Protein AF-0000000082426419 (afdb_homodimer)

Structure (mmCIF, N/CA/C/O backbone):
data_AF-0000000082426419-model_v1
#
loop_
_entity.id
_entity.type
_entity.pdbx_description
1 polymer 'Dinitrogenase iron-molybdenum cofactor biosynthesis domain-containing protein'
#
loop_
_atom_site.group_PDB
_atom_site.id
_atom_site.type_symbol
_atom_site.label_atom_id
_atom_site.label_alt_id
_atom_site.label_comp_id
_atom_site.label_asym_id
_atom_site.label_entity_id
_atom_site.label_seq_id
_atom_site.pdbx_PDB_ins_code
_atom_site.Cartn_x
_atom_site.Cartn_y
_atom_site.Cartn_z
_atom_site.occupancy
_atom_site.B_iso_or_equiv
_atom_site.auth_seq_id
_atom_site.auth_comp_id
_atom_site.auth_asym_id
_atom_site.auth_atom_id
_atom_site.pdbx_PDB_model_num
ATOM 1 N N . MET A 1 1 ? -1.453 -28.312 -16.812 1 93 1 MET A N 1
ATOM 2 C CA . MET A 1 1 ? -2.154 -27.156 -16.266 1 93 1 MET A CA 1
ATOM 3 C C . MET A 1 1 ? -1.188 -26.234 -15.516 1 93 1 MET A C 1
ATOM 5 O O . MET A 1 1 ? -0.31 -26.703 -14.789 1 93 1 MET A O 1
ATOM 9 N N . ARG A 1 2 ? -1.266 -24.891 -15.867 1 96.62 2 ARG A N 1
ATOM 10 C CA . ARG A 1 2 ? -0.401 -23.938 -15.195 1 96.62 2 ARG A CA 1
ATOM 11 C C . ARG A 1 2 ? -1.143 -23.234 -14.062 1 96.62 2 ARG A C 1
ATOM 13 O O . ARG A 1 2 ? -2.254 -22.734 -14.258 1 96.62 2 ARG A O 1
ATOM 20 N N . VAL A 1 3 ? -0.463 -23.25 -12.945 1 97.69 3 VAL A N 1
ATOM 21 C CA . VAL A 1 3 ? -1.088 -22.703 -11.75 1 97.69 3 VAL A CA 1
ATOM 22 C C . VAL A 1 3 ? -0.168 -21.656 -11.125 1 97.69 3 VAL A C 1
ATOM 24 O O . VAL A 1 3 ? 1.017 -21.922 -10.898 1 97.69 3 VAL A O 1
ATOM 27 N N . ALA A 1 4 ? -0.699 -20.516 -10.891 1 98.12 4 ALA A N 1
ATOM 28 C CA . ALA A 1 4 ? 0.033 -19.5 -10.141 1 98.12 4 ALA A CA 1
ATOM 29 C C . ALA A 1 4 ? -0.3 -19.578 -8.648 1 98.12 4 ALA A C 1
ATOM 31 O O . ALA A 1 4 ? -1.473 -19.594 -8.273 1 98.12 4 ALA A O 1
ATOM 32 N N . VAL A 1 5 ? 0.749 -19.656 -7.875 1 98.31 5 VAL A N 1
ATOM 33 C CA . VAL A 1 5 ? 0.573 -19.594 -6.43 1 98.31 5 VAL A CA 1
ATOM 34 C C . VAL A 1 5 ? 1.13 -18.266 -5.898 1 98.31 5 VAL A C 1
ATOM 36 O O . VAL A 1 5 ? 2.314 -17.984 -6.074 1 98.31 5 VAL A O 1
ATOM 39 N N . PHE A 1 6 ? 0.232 -17.484 -5.305 1 98.06 6 PHE A N 1
ATOM 40 C CA . PHE A 1 6 ? 0.705 -16.312 -4.57 1 98.06 6 PHE A CA 1
ATOM 41 C C . PHE A 1 6 ? 1.238 -16.719 -3.201 1 98.06 6 PHE A C 1
ATOM 43 O O . PHE A 1 6 ? 0.49 -17.219 -2.359 1 98.06 6 PHE A O 1
ATOM 50 N N . GLN A 1 7 ? 2.566 -16.469 -3.082 1 97.75 7 GLN A N 1
ATOM 51 C CA . GLN A 1 7 ? 3.16 -17.062 -1.888 1 97.75 7 GLN A CA 1
ATOM 52 C C . GLN A 1 7 ? 4.168 -16.125 -1.247 1 97.75 7 GLN A C 1
ATOM 54 O O . GLN A 1 7 ? 4.668 -15.203 -1.901 1 97.75 7 GLN A O 1
ATOM 59 N N . SER A 1 8 ? 4.309 -16.297 0.012 1 96.19 8 SER A N 1
ATOM 60 C CA . SER A 1 8 ? 5.418 -15.773 0.808 1 96.19 8 SER A CA 1
ATOM 61 C C . SER A 1 8 ? 6.184 -16.906 1.492 1 96.19 8 SER A C 1
ATOM 63 O O . SER A 1 8 ? 5.652 -17.562 2.385 1 96.19 8 SER A O 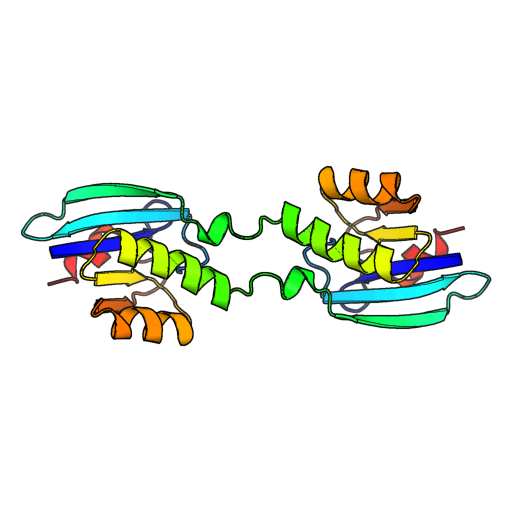1
ATOM 65 N N . ALA A 1 9 ? 7.375 -17.125 1 1 94.31 9 ALA A N 1
ATOM 66 C CA . ALA A 1 9 ? 8.148 -18.281 1.427 1 94.31 9 ALA A CA 1
ATOM 67 C C . ALA A 1 9 ? 7.43 -19.578 1.061 1 94.31 9 ALA A C 1
ATOM 69 O O . ALA A 1 9 ? 7.141 -19.828 -0.113 1 94.31 9 ALA A O 1
ATOM 70 N N . ILE A 1 10 ? 7.07 -20.422 2.041 1 96.06 10 ILE A N 1
ATOM 71 C CA . ILE A 1 10 ? 6.52 -21.734 1.71 1 96.06 10 ILE A CA 1
ATOM 72 C C . ILE A 1 10 ? 5.016 -21.734 1.971 1 96.06 10 ILE A C 1
ATOM 74 O O . ILE A 1 10 ? 4.367 -22.781 1.891 1 96.06 10 ILE A O 1
ATOM 78 N N . TYR A 1 11 ? 4.512 -20.531 2.197 1 98.06 11 TYR A N 1
ATOM 79 C CA . TYR A 1 11 ? 3.092 -20.438 2.527 1 98.06 11 TYR A CA 1
ATOM 80 C C . TYR A 1 11 ? 2.332 -19.656 1.464 1 98.06 11 TYR A C 1
ATOM 82 O O . TYR A 1 11 ? 2.854 -18.688 0.911 1 98.06 11 TYR A O 1
ATOM 90 N N . VAL A 1 12 ? 1.121 -20.109 1.276 1 98 12 VAL A N 1
ATOM 91 C CA . VAL A 1 12 ? 0.223 -19.344 0.417 1 98 12 VAL A CA 1
ATOM 92 C C . VAL A 1 12 ? -0.141 -18.031 1.093 1 98 12 VAL A C 1
ATOM 94 O O . VAL A 1 12 ? -0.277 -17.969 2.316 1 98 12 VAL A O 1
ATOM 97 N N . ALA A 1 13 ? -0.277 -16.953 0.31 1 97 13 ALA A N 1
ATOM 98 C CA . ALA A 1 13 ? -0.581 -15.617 0.831 1 97 13 ALA A CA 1
ATOM 99 C C . ALA A 1 13 ? -1.689 -14.953 0.02 1 97 13 ALA A C 1
ATOM 101 O O . ALA A 1 13 ? -2.203 -15.539 -0.938 1 97 13 ALA A O 1
ATOM 102 N N . SER A 1 14 ? -2.135 -13.719 0.492 1 94.94 14 SER A N 1
ATOM 103 C CA . SER A 1 14 ? -3.139 -12.953 -0.239 1 94.94 14 SER A CA 1
ATOM 104 C C . SER A 1 14 ? -2.529 -12.258 -1.452 1 94.94 14 SER A C 1
ATOM 106 O O . SER A 1 14 ? -1.313 -12.062 -1.518 1 94.94 14 SER A O 1
ATOM 108 N N . LEU A 1 15 ? -3.33 -11.867 -2.408 1 92.75 15 LEU A N 1
ATOM 109 C CA . LEU A 1 15 ? -2.875 -11.234 -3.645 1 92.75 15 LEU A CA 1
ATOM 110 C C . LEU A 1 15 ? -2.004 -10.023 -3.348 1 92.75 15 LEU A C 1
ATOM 112 O O . LEU A 1 15 ? -0.917 -9.883 -3.912 1 92.75 15 LEU A O 1
ATOM 116 N N . GLU A 1 16 ? -2.504 -9.188 -2.465 1 84.12 16 GLU A N 1
ATOM 117 C CA . GLU A 1 16 ? -1.862 -7.895 -2.252 1 84.12 16 GLU A CA 1
ATOM 118 C C . GLU A 1 16 ? -0.639 -8.023 -1.349 1 84.12 16 GLU A C 1
ATOM 120 O O . GLU A 1 16 ? 0.206 -7.129 -1.304 1 84.12 16 GLU A O 1
ATOM 125 N N . SER A 1 17 ? -0.536 -9.227 -0.715 1 87.44 17 SER A N 1
ATOM 126 C CA . SER A 1 17 ? 0.514 -9.297 0.296 1 87.44 17 SER A CA 1
ATOM 127 C C . SER A 1 17 ? 1.592 -10.305 -0.098 1 87.44 17 SER A C 1
ATOM 129 O O . SER A 1 17 ? 2.678 -10.32 0.485 1 87.44 17 SER A O 1
ATOM 131 N N . ALA A 1 18 ? 1.318 -11.148 -1.029 1 93.75 18 ALA A N 1
ATOM 132 C CA . ALA A 1 18 ? 2.277 -12.172 -1.436 1 93.75 18 ALA A CA 1
ATOM 133 C C . ALA A 1 18 ? 3.57 -11.539 -1.946 1 93.75 18 ALA A C 1
ATOM 135 O O . ALA A 1 18 ? 3.535 -10.578 -2.713 1 93.75 18 ALA A O 1
ATOM 136 N N . ARG A 1 19 ? 4.621 -12.125 -1.548 1 93.19 19 ARG A N 1
ATOM 137 C CA . ARG A 1 19 ? 5.918 -11.594 -1.967 1 93.19 19 ARG A CA 1
ATOM 138 C C . ARG A 1 19 ? 6.219 -11.969 -3.414 1 93.19 19 ARG A C 1
ATOM 140 O O . ARG A 1 19 ? 6.891 -11.219 -4.125 1 93.19 19 ARG A O 1
ATOM 147 N N . GLN A 1 20 ? 5.727 -13.117 -3.77 1 96.69 20 GLN A N 1
ATOM 148 C CA . GLN A 1 20 ? 6.047 -13.594 -5.113 1 96.69 20 GLN A CA 1
ATOM 149 C C . GLN A 1 20 ? 4.867 -14.336 -5.73 1 96.69 20 GLN A C 1
ATOM 151 O O . GLN A 1 20 ? 3.959 -14.773 -5.016 1 96.69 20 GLN A O 1
ATOM 156 N N . ILE A 1 21 ? 4.875 -14.383 -7.008 1 98.06 21 ILE A N 1
ATOM 157 C CA . ILE A 1 21 ? 4.008 -15.242 -7.805 1 98.06 21 ILE A CA 1
ATOM 158 C C . ILE A 1 21 ? 4.809 -16.422 -8.359 1 98.06 21 ILE A C 1
ATOM 160 O O . ILE A 1 21 ? 5.699 -16.234 -9.188 1 98.06 21 ILE A O 1
ATOM 164 N N . ALA A 1 22 ? 4.551 -17.641 -7.879 1 98.31 22 ALA A N 1
ATOM 165 C CA . ALA 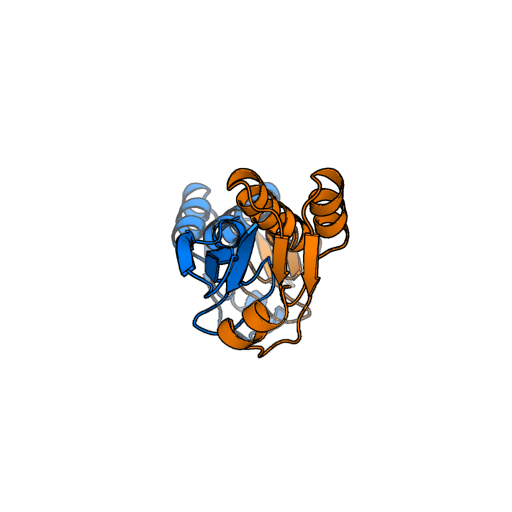A 1 22 ? 5.184 -18.844 -8.398 1 98.31 22 ALA A CA 1
ATOM 166 C C . ALA A 1 22 ? 4.25 -19.594 -9.352 1 98.31 22 ALA A C 1
ATOM 168 O O . ALA A 1 22 ? 3.078 -19.812 -9.039 1 98.31 22 ALA A O 1
ATOM 169 N N . VAL A 1 23 ? 4.781 -19.922 -10.523 1 98.06 23 VAL A N 1
ATOM 170 C CA . VAL A 1 23 ? 3.984 -20.641 -11.508 1 98.06 23 VAL A CA 1
ATOM 171 C C . VAL A 1 23 ? 4.41 -22.109 -11.547 1 98.06 23 VAL A C 1
ATOM 173 O O . VAL A 1 23 ? 5.602 -22.406 -11.625 1 98.06 23 VAL A O 1
ATOM 176 N N . PHE A 1 24 ? 3.492 -22.938 -11.484 1 97.75 24 PHE A N 1
ATOM 177 C CA . PHE A 1 24 ? 3.721 -24.375 -11.508 1 97.75 24 PHE A CA 1
ATOM 178 C C . PHE A 1 24 ? 3.016 -25.016 -12.695 1 97.75 24 PHE A C 1
ATOM 180 O O . PHE A 1 24 ? 1.931 -24.594 -13.086 1 97.75 24 PHE A O 1
ATOM 187 N N . GLU A 1 25 ? 3.658 -25.984 -13.227 1 96.69 25 GLU A N 1
ATOM 188 C CA . GLU A 1 25 ? 2.973 -26.922 -14.117 1 96.69 25 GLU A CA 1
ATOM 189 C C . GLU A 1 25 ? 2.488 -28.156 -13.359 1 96.69 25 GLU A C 1
ATOM 191 O O . GLU A 1 25 ? 3.271 -28.812 -12.672 1 96.69 25 GLU A O 1
ATOM 196 N N . VAL A 1 26 ? 1.119 -28.281 -13.57 1 92.19 26 VAL A N 1
ATOM 197 C CA . VAL A 1 26 ? 0.52 -29.391 -12.812 1 92.19 26 VAL A CA 1
ATOM 198 C C . VAL A 1 26 ? 0.003 -30.453 -13.781 1 92.19 26 VAL A C 1
ATOM 200 O O . VAL A 1 26 ? -0.662 -30.125 -14.766 1 92.19 26 VAL A O 1
ATOM 203 N N . GLY A 1 27 ? 0.566 -31.547 -14 1 84.75 27 GLY A N 1
ATOM 204 C CA . GLY A 1 27 ? 0.289 -32.719 -14.812 1 84.75 27 GLY A CA 1
ATOM 205 C C . GLY A 1 27 ? 0.916 -34 -14.266 1 84.75 27 GLY A C 1
ATOM 206 O O . GLY A 1 27 ? 0.995 -35 -14.961 1 84.75 27 GLY A O 1
ATOM 207 N N . GLY A 1 28 ? 1.176 -34.031 -13.078 1 83.19 28 GLY A N 1
ATOM 208 C CA . GLY A 1 28 ? 1.873 -34.969 -12.219 1 83.19 28 GLY A CA 1
ATOM 209 C C . GLY A 1 28 ? 2.453 -34.344 -10.977 1 83.19 28 GLY A C 1
ATOM 210 O O . GLY A 1 28 ? 1.742 -33.656 -10.227 1 83.19 28 GLY A O 1
ATOM 211 N N . GLU A 1 29 ? 3.668 -34.562 -10.828 1 87.44 29 GLU A N 1
ATOM 212 C CA . GLU A 1 29 ? 4.32 -33.812 -9.758 1 87.44 29 GLU A CA 1
ATOM 213 C C . GLU A 1 29 ? 4.477 -32.344 -10.125 1 87.44 29 GLU A C 1
ATOM 215 O O . GLU A 1 29 ? 4.965 -32 -11.211 1 87.44 29 GLU A O 1
ATOM 220 N N . ALA A 1 30 ? 3.854 -31.547 -9.344 1 93.56 30 ALA A N 1
ATOM 221 C CA . ALA A 1 30 ? 3.918 -30.109 -9.617 1 93.56 30 ALA A CA 1
ATOM 222 C C . ALA A 1 30 ? 5.363 -29.641 -9.75 1 93.56 30 ALA A C 1
ATOM 224 O O . ALA A 1 30 ? 6.211 -29.969 -8.914 1 93.56 30 ALA A O 1
ATOM 225 N N . ARG A 1 31 ? 5.652 -28.953 -10.836 1 95.19 31 ARG A N 1
ATOM 226 C CA . ARG A 1 31 ? 6.984 -28.406 -11.086 1 95.19 31 ARG A CA 1
ATOM 227 C C . ARG A 1 31 ? 6.938 -26.891 -11.203 1 95.19 31 ARG A C 1
ATOM 229 O O . ARG A 1 31 ? 6.168 -26.344 -12 1 95.19 31 ARG A O 1
ATOM 236 N N . GLN A 1 32 ? 7.73 -26.281 -10.398 1 96.19 32 GLN A N 1
ATOM 237 C CA . GLN A 1 32 ? 7.824 -24.828 -10.516 1 96.19 32 GLN A CA 1
ATOM 238 C C . GLN A 1 32 ? 8.547 -24.422 -11.797 1 96.19 32 GLN A C 1
ATOM 240 O O . GLN A 1 32 ? 9.672 -24.859 -12.039 1 96.19 32 GLN A O 1
ATOM 245 N N . VAL A 1 33 ? 7.984 -23.578 -12.562 1 97 33 VAL A N 1
ATOM 246 C CA . VAL A 1 33 ? 8.555 -23.25 -13.859 1 97 33 VAL A CA 1
ATOM 247 C C . VAL A 1 33 ? 8.938 -21.781 -13.914 1 97 33 VAL A C 1
ATOM 249 O O . VAL A 1 33 ? 9.711 -21.359 -14.773 1 97 33 VAL A O 1
ATOM 252 N N . GLN A 1 34 ? 8.328 -20.938 -13 1 96.56 34 GLN A N 1
ATOM 253 C CA . GLN A 1 34 ? 8.602 -19.5 -12.977 1 96.56 34 GLN A CA 1
ATOM 254 C C . GLN A 1 34 ? 8.297 -18.922 -11.602 1 96.56 34 GLN A C 1
ATOM 256 O O . GLN A 1 34 ? 7.398 -19.391 -10.898 1 96.56 34 GLN A O 1
ATOM 261 N N . VAL A 1 35 ? 9.078 -17.953 -11.219 1 96.75 35 VAL A N 1
ATOM 262 C CA . VAL A 1 35 ? 8.797 -17.188 -10.016 1 96.75 35 VAL A CA 1
ATOM 263 C C . VAL A 1 35 ? 9.141 -15.719 -10.25 1 96.75 35 VAL A C 1
ATOM 265 O O . VAL A 1 35 ? 10.203 -15.398 -10.797 1 96.75 35 VAL A O 1
ATOM 268 N N . LEU A 1 36 ? 8.234 -14.859 -9.906 1 95.69 36 LEU A N 1
ATOM 269 C CA . LEU A 1 36 ? 8.461 -13.43 -10.07 1 95.69 36 LEU A CA 1
ATOM 270 C C . LEU A 1 36 ? 7.992 -12.664 -8.836 1 95.69 36 LEU A C 1
ATOM 272 O O . LEU A 1 36 ? 7.109 -13.125 -8.109 1 95.69 36 LEU A O 1
ATOM 276 N N . PRO A 1 37 ? 8.609 -11.469 -8.695 1 94.5 37 PRO A N 1
ATOM 277 C CA . PRO A 1 37 ? 8.078 -10.633 -7.617 1 94.5 37 PRO A CA 1
ATOM 278 C C . PRO A 1 37 ? 6.641 -10.188 -7.863 1 94.5 37 PRO A C 1
ATOM 280 O O . PRO A 1 37 ? 6.227 -10.031 -9.016 1 94.5 37 PRO A O 1
ATOM 283 N N . ASN A 1 38 ? 5.879 -10.102 -6.852 1 94.06 38 ASN A N 1
ATOM 284 C CA . ASN A 1 38 ? 4.52 -9.578 -6.953 1 94.06 38 ASN A CA 1
ATOM 285 C C . ASN A 1 38 ? 4.508 -8.078 -7.211 1 94.06 38 ASN A C 1
ATOM 287 O O . ASN A 1 38 ? 4.969 -7.297 -6.375 1 94.06 38 ASN A O 1
ATOM 291 N N . PRO A 1 39 ? 3.982 -7.695 -8.312 1 87.62 39 PRO A N 1
ATOM 292 C CA . PRO A 1 39 ? 4.004 -6.266 -8.625 1 87.62 39 PRO A CA 1
ATOM 293 C C . PRO A 1 39 ? 3.123 -5.441 -7.684 1 87.62 39 PRO A C 1
ATOM 295 O O . PRO A 1 39 ? 3.273 -4.219 -7.605 1 87.62 39 PRO A O 1
ATOM 298 N N . ALA A 1 40 ? 2.17 -6.117 -7.09 1 83.69 40 ALA A N 1
ATOM 299 C CA . ALA A 1 40 ? 1.295 -5.418 -6.152 1 83.69 40 ALA A CA 1
ATOM 300 C C . ALA A 1 40 ? 2.102 -4.742 -5.047 1 83.69 40 ALA A C 1
ATOM 302 O O . ALA A 1 40 ? 1.7 -3.697 -4.527 1 83.69 40 ALA A O 1
ATOM 303 N N . LEU A 1 41 ? 3.158 -5.488 -4.707 1 76.94 41 LEU A N 1
ATOM 304 C CA . LEU A 1 41 ? 3.969 -4.965 -3.613 1 76.94 41 LEU A CA 1
ATOM 305 C C . LEU A 1 41 ? 4.699 -3.695 -4.035 1 76.94 41 LEU A C 1
ATOM 307 O O . LEU A 1 41 ? 5.023 -2.852 -3.197 1 76.94 41 LEU A O 1
ATOM 311 N N . SER A 1 42 ? 5.043 -3.812 -5.27 1 69.19 42 SER A N 1
ATOM 312 C CA . SER A 1 42 ? 5.738 -2.633 -5.773 1 69.19 42 SER A CA 1
ATOM 313 C C . SER A 1 42 ? 4.754 -1.55 -6.195 1 69.19 42 SER A C 1
ATOM 315 O O . SER A 1 42 ? 5.156 -0.442 -6.555 1 69.19 42 SER A O 1
ATOM 317 N N . ALA A 1 43 ? 3.664 -2.137 -6.262 1 67.31 43 ALA A N 1
ATOM 318 C CA . ALA A 1 43 ? 2.723 -1.049 -6.52 1 67.31 43 ALA A CA 1
ATOM 319 C C . ALA A 1 43 ? 2.916 0.091 -5.52 1 67.31 43 ALA A C 1
ATOM 321 O O . ALA A 1 43 ? 3.518 -0.098 -4.461 1 67.31 43 ALA A O 1
ATOM 322 N N . ILE A 1 44 ? 2.395 1.092 -5.676 1 59.62 44 ILE A N 1
ATOM 323 C CA . ILE A 1 44 ? 2.826 2.373 -5.129 1 59.62 44 ILE A CA 1
ATOM 324 C C . ILE A 1 44 ? 3.584 2.148 -3.822 1 59.62 44 ILE A C 1
ATOM 326 O O . ILE A 1 44 ? 3.051 1.555 -2.883 1 59.62 44 ILE A O 1
ATOM 330 N N . SER A 1 45 ? 4.812 2.047 -3.971 1 63.84 45 SER A N 1
ATOM 331 C CA . SER A 1 45 ? 5.727 1.88 -2.844 1 63.84 45 SER A CA 1
ATOM 332 C C . SER A 1 45 ? 5.391 2.848 -1.714 1 63.84 45 SER A C 1
ATOM 334 O O . SER A 1 45 ? 4.777 3.893 -1.946 1 63.84 45 SER A O 1
ATOM 336 N N . THR A 1 46 ? 5.551 2.346 -0.589 1 65.81 46 THR A N 1
ATOM 337 C CA . THR A 1 46 ? 5.426 3.221 0.572 1 65.81 46 THR A CA 1
ATOM 338 C C . THR A 1 46 ? 6.016 4.598 0.276 1 65.81 46 THR A C 1
ATOM 340 O O . THR A 1 46 ? 5.441 5.617 0.665 1 65.81 46 THR A O 1
ATOM 343 N N . SER A 1 47 ? 7.133 4.574 -0.438 1 68.94 47 SER A N 1
ATOM 344 C CA . SER A 1 47 ? 7.793 5.824 -0.797 1 68.94 47 SER A CA 1
ATOM 345 C C . SER A 1 47 ? 6.898 6.691 -1.675 1 68.94 47 SER A C 1
ATOM 347 O O . SER A 1 47 ? 6.789 7.902 -1.456 1 68.94 47 SER A O 1
ATOM 349 N N . MET A 1 48 ? 6.23 6.094 -2.508 1 74.44 48 MET A N 1
ATOM 350 C CA . MET A 1 48 ? 5.359 6.84 -3.414 1 74.44 48 MET A CA 1
ATOM 351 C C . MET A 1 48 ? 4.133 7.363 -2.682 1 74.44 48 MET A C 1
ATOM 353 O O . MET A 1 48 ? 3.688 8.484 -2.93 1 74.44 48 MET A O 1
ATOM 357 N N . LYS A 1 49 ? 3.711 6.57 -1.771 1 80.06 49 LYS A N 1
ATOM 358 C CA . LYS A 1 49 ? 2.58 6.996 -0.952 1 80.06 49 LYS A CA 1
ATOM 359 C C . LYS A 1 49 ? 2.914 8.266 -0.167 1 80.06 49 LYS A C 1
ATOM 361 O O . LYS A 1 49 ? 2.111 9.195 -0.112 1 80.06 49 LYS A O 1
ATOM 366 N N . GLY A 1 50 ? 4.059 8.281 0.373 1 85.31 50 GLY A N 1
ATOM 367 C CA . GLY A 1 50 ? 4.508 9.461 1.088 1 85.31 50 GLY A CA 1
ATOM 368 C C . GLY A 1 50 ? 4.555 10.703 0.218 1 85.31 50 GLY A C 1
ATOM 369 O O . GLY A 1 50 ? 4.145 11.789 0.647 1 85.31 50 GLY A O 1
ATOM 370 N N . VAL A 1 51 ? 5.016 10.422 -0.957 1 86 51 VAL A N 1
ATOM 371 C CA . VAL A 1 51 ? 5.137 11.539 -1.884 1 86 51 VAL A CA 1
ATOM 372 C C . VAL A 1 51 ? 3.75 12.086 -2.217 1 86 51 VAL A C 1
ATOM 374 O O . VAL A 1 51 ? 3.541 13.305 -2.229 1 86 51 VAL A O 1
ATOM 377 N N . ILE A 1 52 ? 2.854 11.25 -2.416 1 87.06 52 ILE A N 1
ATOM 378 C CA . ILE A 1 52 ? 1.482 11.648 -2.717 1 87.06 52 ILE A CA 1
ATOM 379 C C . ILE A 1 52 ? 0.911 12.453 -1.55 1 87.06 52 ILE A C 1
ATOM 381 O O . ILE A 1 52 ? 0.313 13.516 -1.752 1 87.06 52 ILE A O 1
ATOM 385 N N . ALA A 1 53 ? 1.075 11.945 -0.384 1 92.06 53 ALA A N 1
ATOM 386 C CA . ALA A 1 53 ? 0.59 12.617 0.818 1 92.06 53 ALA A CA 1
ATOM 387 C C . ALA A 1 53 ? 1.235 13.992 0.975 1 92.06 53 ALA A C 1
ATOM 389 O O . ALA A 1 53 ? 0.547 14.984 1.23 1 92.06 53 ALA A O 1
ATOM 390 N N . MET A 1 54 ? 2.549 14.023 0.779 1 94.06 54 MET A N 1
ATOM 391 C CA . MET A 1 54 ? 3.285 15.273 0.926 1 94.06 54 MET A CA 1
ATOM 392 C C . MET A 1 54 ? 2.844 16.297 -0.12 1 94.06 54 MET A C 1
ATOM 394 O O . MET A 1 54 ? 2.68 17.469 0.188 1 94.06 54 MET A O 1
ATOM 398 N N . GLN A 1 55 ? 2.633 15.812 -1.296 1 92.75 55 GLN A N 1
ATOM 399 C CA . GLN A 1 55 ? 2.178 16.703 -2.357 1 92.75 55 GLN A CA 1
ATOM 400 C C . GLN A 1 55 ? 0.83 17.328 -2.01 1 92.75 55 GLN A C 1
ATOM 402 O O . GLN A 1 55 ? 0.597 18.516 -2.279 1 92.75 55 GLN A O 1
ATOM 407 N N . LYS A 1 56 ? 0.024 16.594 -1.438 1 94.44 56 LYS A N 1
ATOM 408 C CA . LYS A 1 56 ? -1.275 17.125 -1.028 1 94.44 56 LYS A CA 1
ATOM 409 C C . LYS A 1 56 ? -1.119 18.219 0.013 1 94.44 56 LYS A C 1
ATOM 411 O O . LYS A 1 56 ? -1.775 19.266 -0.075 1 94.44 56 LYS A O 1
ATOM 416 N N . ALA A 1 57 ? -0.307 18.016 1 1 96.5 57 ALA A N 1
ATOM 417 C CA . ALA A 1 57 ? -0.048 19.047 2.006 1 96.5 57 ALA A CA 1
ATOM 418 C C . ALA A 1 57 ? 0.477 20.328 1.359 1 96.5 57 ALA A C 1
ATOM 420 O O . ALA A 1 57 ? 0.061 21.438 1.724 1 96.5 57 ALA A O 1
ATOM 421 N N . ILE A 1 58 ? 1.386 20.234 0.402 1 95.44 58 ILE A N 1
ATOM 422 C CA . ILE A 1 58 ? 1.979 21.375 -0.287 1 95.44 58 ILE A CA 1
ATOM 423 C C . ILE A 1 58 ? 0.897 22.141 -1.051 1 95.44 58 ILE A C 1
ATOM 425 O O . ILE A 1 58 ? 0.861 23.375 -1.025 1 95.44 58 ILE A O 1
ATOM 429 N N . GLU A 1 59 ? 0.022 21.422 -1.646 1 95.12 59 GLU A N 1
ATOM 430 C CA . GLU A 1 59 ? -1.083 22.031 -2.385 1 95.12 59 GLU A CA 1
ATOM 431 C C . GLU A 1 59 ? -1.987 22.844 -1.459 1 95.12 59 GLU A C 1
ATOM 433 O O . GLU A 1 59 ? -2.633 23.797 -1.895 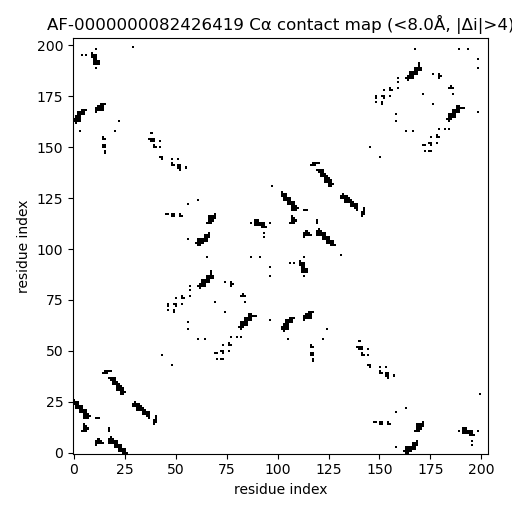1 95.12 59 GLU A O 1
ATOM 438 N N . LEU A 1 60 ? -2.039 22.438 -0.263 1 95.75 60 LEU A N 1
ATOM 439 C CA . LEU A 1 60 ? -2.885 23.109 0.714 1 95.75 60 LEU A CA 1
ATOM 440 C C . LEU A 1 60 ? -2.232 24.406 1.191 1 95.75 60 LEU A C 1
ATOM 442 O O . LEU A 1 60 ? -2.828 25.156 1.966 1 95.75 60 LEU A O 1
ATOM 446 N N . GLY A 1 61 ? -0.992 24.578 0.859 1 96 61 GLY A N 1
ATOM 447 C CA . GLY A 1 61 ? -0.323 25.844 1.114 1 96 61 GLY A CA 1
ATOM 448 C C . GLY A 1 61 ? 0.26 25.938 2.512 1 96 61 GLY A C 1
ATOM 449 O O . GLY A 1 61 ? 0.273 27.016 3.111 1 96 61 GLY A O 1
ATOM 450 N N . VAL A 1 62 ? 0.669 24.906 2.99 1 97.31 62 VAL A N 1
ATOM 451 C CA . VAL A 1 62 ? 1.162 24.922 4.363 1 97.31 62 VAL A CA 1
ATOM 452 C C . VAL A 1 62 ? 2.619 25.391 4.383 1 97.31 62 VAL A C 1
ATOM 454 O O . VAL A 1 62 ? 3.33 25.25 3.385 1 97.31 62 VAL A O 1
ATOM 457 N N . ASP A 1 63 ? 2.984 25.859 5.613 1 96.62 63 ASP A N 1
ATOM 458 C CA . ASP A 1 63 ? 4.359 26.312 5.824 1 96.62 63 ASP A CA 1
ATOM 459 C C . ASP A 1 63 ? 5.199 25.203 6.457 1 96.62 63 ASP A C 1
ATOM 461 O O . ASP A 1 63 ? 6.426 25.203 6.336 1 96.62 63 ASP A O 1
ATOM 465 N N . ALA A 1 64 ? 4.562 24.328 7.129 1 96.88 64 ALA A N 1
ATOM 466 C CA . ALA A 1 64 ? 5.25 23.25 7.84 1 96.88 64 ALA A CA 1
ATOM 467 C C . ALA A 1 64 ? 4.375 22 7.91 1 96.88 64 ALA A C 1
ATOM 469 O O . ALA A 1 64 ? 3.15 22.094 7.793 1 96.88 64 ALA A O 1
ATOM 470 N N . VAL A 1 65 ? 5.055 20.859 8.102 1 97.38 65 VAL A N 1
ATOM 471 C CA . VAL A 1 65 ? 4.371 19.594 8.305 1 97.38 65 VAL A CA 1
ATOM 472 C C . VAL A 1 65 ? 4.938 18.891 9.539 1 97.38 65 VAL A C 1
ATOM 474 O O . VAL A 1 65 ? 6.145 18.953 9.797 1 97.38 65 VAL A O 1
ATOM 477 N N . ILE A 1 66 ? 4.016 18.297 10.312 1 97.56 66 ILE A N 1
ATOM 478 C CA . ILE A 1 66 ? 4.406 17.484 11.461 1 97.56 66 ILE A CA 1
ATOM 479 C C . ILE A 1 66 ? 4.086 16.016 11.18 1 97.56 66 ILE A C 1
ATOM 481 O O . ILE A 1 66 ? 2.945 15.68 10.867 1 97.56 66 ILE A O 1
ATOM 485 N N . VAL A 1 67 ? 5.113 15.18 11.242 1 97.19 67 VAL A N 1
ATOM 486 C CA . VAL A 1 67 ? 4.984 13.758 10.953 1 97.19 67 VAL A CA 1
ATOM 487 C C . VAL A 1 67 ? 5.848 12.945 11.922 1 97.19 67 VAL A C 1
ATOM 489 O O . VAL A 1 67 ? 6.738 13.492 12.57 1 97.19 67 VAL A O 1
ATOM 492 N N . THR A 1 68 ? 5.504 11.641 12.07 1 97.06 68 THR A N 1
ATOM 493 C CA . THR A 1 68 ? 6.375 10.773 12.852 1 97.06 68 THR A CA 1
ATOM 494 C C . THR A 1 68 ? 7.48 10.188 11.977 1 97.06 68 THR A C 1
ATOM 496 O O . THR A 1 68 ? 8.547 9.812 12.484 1 97.06 68 THR A O 1
ATOM 499 N N . ARG A 1 69 ? 7.195 9.984 10.641 1 92.44 69 ARG A N 1
ATOM 500 C CA . ARG A 1 69 ? 8.156 9.398 9.719 1 92.44 69 ARG A CA 1
ATOM 501 C C . ARG A 1 69 ? 7.848 9.805 8.281 1 92.44 69 ARG A C 1
ATOM 503 O O . ARG A 1 69 ? 6.684 9.992 7.918 1 92.44 69 ARG A O 1
ATOM 510 N N . MET A 1 70 ? 9.047 9.977 7.582 1 87.31 70 MET A N 1
ATOM 511 C CA . MET A 1 70 ? 8.914 10.195 6.145 1 87.31 70 MET A CA 1
ATOM 512 C C . MET A 1 70 ? 10.125 9.656 5.398 1 87.31 70 MET A C 1
ATOM 514 O O . MET A 1 70 ? 11.219 9.547 5.969 1 87.31 70 MET A O 1
ATOM 518 N N . GLY A 1 71 ? 9.938 9.352 4.16 1 82.88 71 GLY A N 1
ATOM 519 C CA . GLY A 1 71 ? 11.031 8.891 3.314 1 82.88 71 GLY A CA 1
ATOM 520 C C . GLY A 1 71 ? 11.891 10.023 2.791 1 82.88 71 GLY A C 1
ATOM 521 O O . GLY A 1 71 ? 11.484 11.188 2.812 1 82.88 71 GLY A O 1
ATOM 522 N N . SER A 1 72 ? 13.086 9.641 2.355 1 85.56 72 SER A N 1
ATOM 523 C CA . SER A 1 72 ? 14.055 10.609 1.859 1 85.56 72 SER A CA 1
ATOM 524 C C . SER A 1 72 ? 13.5 11.391 0.67 1 85.56 72 SER A C 1
ATOM 526 O O . SER A 1 72 ? 13.758 12.586 0.529 1 85.56 72 SER A O 1
ATOM 528 N N . GLU A 1 73 ? 12.719 10.805 -0.129 1 81.44 73 GLU A N 1
ATOM 529 C CA . GLU A 1 73 ? 12.109 11.461 -1.282 1 81.44 73 GLU A CA 1
ATOM 530 C C . GLU A 1 73 ? 11.117 12.539 -0.846 1 81.44 73 GLU A C 1
ATOM 532 O O . GLU A 1 73 ? 11.062 13.609 -1.443 1 81.44 73 GLU A O 1
ATOM 537 N N . CYS A 1 74 ? 10.445 12.281 0.127 1 88.5 74 CYS A N 1
ATOM 538 C CA . CYS A 1 74 ? 9.453 13.219 0.635 1 88.5 74 CYS A CA 1
ATOM 539 C C . CYS A 1 74 ? 10.125 14.453 1.229 1 88.5 74 CYS A C 1
ATOM 541 O O . CYS A 1 74 ? 9.641 15.57 1.047 1 88.5 74 CYS A O 1
ATOM 543 N N . GLU A 1 75 ? 11.148 14.156 1.98 1 89.44 75 GLU A N 1
ATOM 544 C CA . GLU A 1 75 ? 11.883 15.273 2.557 1 89.44 75 GLU A CA 1
ATOM 545 C C . GLU A 1 75 ? 12.391 16.219 1.469 1 89.44 75 GLU A C 1
ATOM 547 O O . GLU A 1 75 ? 12.32 17.438 1.611 1 89.44 75 GLU A O 1
ATOM 552 N N . LYS A 1 76 ? 12.898 15.68 0.415 1 87.31 76 LYS A N 1
ATOM 553 C CA . LYS A 1 76 ? 13.383 16.484 -0.704 1 87.31 76 LYS A CA 1
ATOM 554 C C . LYS A 1 76 ? 12.266 17.312 -1.312 1 87.31 76 LYS A C 1
ATOM 556 O O . LYS A 1 76 ? 12.45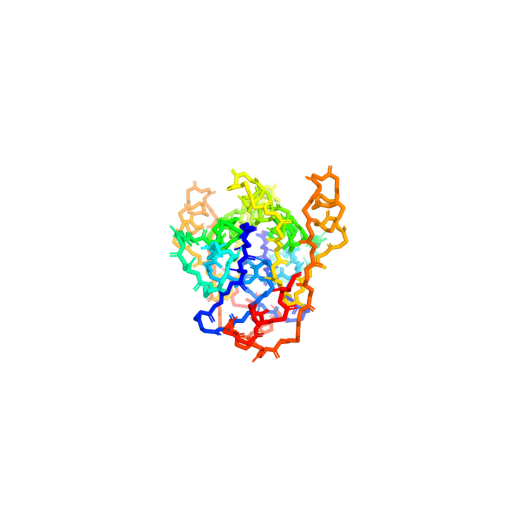3 18.5 -1.609 1 87.31 76 LYS A O 1
ATOM 561 N N . VAL A 1 77 ? 11.148 16.703 -1.454 1 88.94 77 VAL A N 1
ATOM 562 C CA . VAL A 1 77 ? 9.992 17.391 -2.021 1 88.94 77 VAL A CA 1
ATOM 563 C C . VAL A 1 77 ? 9.586 18.562 -1.127 1 88.94 77 VAL A C 1
ATOM 565 O O . VAL A 1 77 ? 9.344 19.672 -1.612 1 88.94 77 VAL A O 1
ATOM 568 N N . ALA A 1 78 ? 9.531 18.328 0.13 1 93.88 78 ALA A N 1
ATOM 569 C CA . ALA A 1 78 ? 9.148 19.375 1.08 1 93.88 78 ALA A CA 1
ATOM 570 C C . ALA A 1 78 ? 10.141 20.531 1.055 1 93.88 78 ALA A C 1
ATOM 572 O O . ALA A 1 78 ? 9.742 21.688 0.984 1 93.88 78 ALA A O 1
ATOM 573 N N . ARG A 1 79 ? 11.414 20.188 1.079 1 91.56 79 ARG A N 1
ATOM 574 C CA . ARG A 1 79 ? 12.461 21.188 1.075 1 91.56 79 ARG A CA 1
ATOM 575 C C . ARG A 1 79 ? 12.43 22.016 -0.208 1 91.56 79 ARG A C 1
ATOM 577 O O . ARG A 1 79 ? 12.594 23.234 -0.173 1 91.56 79 ARG A O 1
ATOM 584 N N . GLY A 1 80 ? 12.336 21.281 -1.251 1 92.88 80 GLY A N 1
ATOM 585 C CA . GLY A 1 80 ? 12.281 21.938 -2.541 1 92.88 80 GLY A CA 1
ATOM 586 C C . GLY A 1 80 ? 11.148 22.953 -2.641 1 92.88 80 GLY A C 1
ATOM 587 O O . GLY A 1 80 ? 11.234 23.906 -3.416 1 92.88 80 GLY A O 1
ATOM 588 N N . ARG A 1 81 ? 10.148 22.859 -1.821 1 94.69 81 ARG A N 1
ATOM 589 C CA . ARG A 1 81 ? 8.984 23.734 -1.859 1 94.69 81 ARG A CA 1
ATOM 590 C C . ARG A 1 81 ? 8.992 24.703 -0.692 1 94.69 81 ARG A C 1
ATOM 592 O O . ARG A 1 81 ? 8.07 25.5 -0.536 1 94.69 81 ARG A O 1
ATOM 599 N N . GLY A 1 82 ? 9.93 24.609 0.126 1 95.44 82 GLY A N 1
ATOM 600 C CA . GLY A 1 82 ? 10.07 25.531 1.248 1 95.44 82 GLY A CA 1
ATOM 601 C C . GLY A 1 82 ? 9.188 25.156 2.426 1 95.44 82 GLY A C 1
ATOM 602 O O . GLY A 1 82 ? 8.828 26.031 3.23 1 95.44 82 GLY A O 1
ATOM 603 N N . VAL A 1 83 ? 8.836 23.984 2.506 1 96.5 83 VAL A N 1
ATOM 604 C CA . VAL A 1 83 ? 8.008 23.516 3.617 1 96.5 83 VAL A CA 1
ATOM 605 C C . VAL A 1 83 ? 8.898 22.984 4.734 1 96.5 83 VAL A C 1
ATOM 607 O O . VAL A 1 83 ? 9.75 22.125 4.496 1 96.5 83 VAL A O 1
ATOM 610 N N . LYS A 1 84 ? 8.711 23.469 5.91 1 95.06 84 LYS A N 1
ATOM 611 C CA . LYS A 1 84 ? 9.445 22.984 7.07 1 95.06 84 LYS A CA 1
ATOM 612 C C . LYS A 1 84 ? 8.898 21.641 7.543 1 95.06 84 LYS A C 1
ATOM 614 O O . LYS A 1 84 ? 7.684 21.469 7.656 1 95.06 84 LYS A O 1
ATOM 619 N N . VAL A 1 85 ? 9.82 20.703 7.797 1 95.56 85 VAL A N 1
ATOM 620 C CA . VAL A 1 85 ? 9.398 19.391 8.258 1 95.56 85 VAL A CA 1
ATOM 621 C C . VAL A 1 85 ? 9.773 19.203 9.727 1 95.56 85 VAL A C 1
ATOM 623 O O . VAL A 1 85 ? 10.938 19.391 10.102 1 95.56 85 VAL A O 1
ATOM 626 N N . VAL A 1 86 ? 8.828 18.844 10.555 1 95.5 86 VAL A N 1
ATOM 627 C CA . VAL A 1 86 ? 9.039 18.531 11.961 1 95.5 86 VAL A CA 1
ATOM 628 C C . VAL A 1 86 ? 8.695 17.062 12.227 1 95.5 86 VAL A C 1
ATOM 630 O O . VAL A 1 86 ? 7.555 16.641 12.047 1 95.5 86 VAL A O 1
ATOM 633 N N . THR A 1 87 ? 9.719 16.391 12.625 1 95.69 87 THR A N 1
ATOM 634 C CA . THR A 1 87 ? 9.5 14.984 12.961 1 95.69 87 THR A CA 1
ATOM 635 C C . THR A 1 87 ? 9.391 14.805 14.477 1 95.69 87 THR A C 1
ATOM 637 O O . THR A 1 87 ? 10.203 15.328 15.227 1 95.69 87 THR A O 1
ATOM 640 N N . VAL A 1 88 ? 8.305 14.055 14.883 1 96.62 88 VAL A N 1
ATOM 641 C CA . VAL A 1 88 ? 8.117 13.789 16.312 1 96.62 88 VAL A CA 1
ATOM 642 C C . VAL A 1 88 ? 8.062 12.281 16.547 1 96.62 88 VAL A C 1
ATOM 644 O O . VAL A 1 88 ? 7.949 11.5 15.602 1 96.62 88 VAL A O 1
ATOM 647 N N . LYS A 1 89 ? 8.086 11.852 17.797 1 96.19 89 LYS A N 1
ATOM 648 C CA . LYS A 1 89 ? 8.055 10.438 18.156 1 96.19 89 LYS A CA 1
ATOM 649 C C . LYS A 1 89 ? 6.664 9.844 17.953 1 96.19 89 LYS A C 1
ATOM 651 O O . LYS A 1 89 ? 5.66 10.531 18.156 1 96.19 89 LYS A O 1
ATOM 656 N N . GLU A 1 90 ? 6.66 8.648 17.641 1 95.38 90 GLU A N 1
ATOM 657 C CA . GLU A 1 90 ? 5.387 7.938 17.594 1 95.38 90 GLU A CA 1
ATOM 658 C C . GLU A 1 90 ? 4.672 8.008 18.938 1 95.38 90 GLU A C 1
ATOM 660 O O . GLU A 1 90 ? 5.301 7.871 19.984 1 95.38 90 GLU A O 1
ATOM 665 N N . GLY A 1 91 ? 3.49 8.211 18.891 1 95.56 91 GLY A N 1
ATOM 666 C CA . GLY A 1 91 ? 2.729 8.32 20.125 1 95.56 91 GLY A CA 1
ATOM 667 C C . GLY A 1 91 ? 2.559 9.75 20.594 1 95.56 91 GLY A C 1
ATOM 668 O O . GLY A 1 91 ? 1.877 10.008 21.594 1 95.56 91 GLY A O 1
ATOM 669 N N . THR A 1 92 ? 3.139 10.688 19.938 1 97.38 92 THR A N 1
ATOM 670 C CA . THR A 1 92 ? 2.979 12.094 20.297 1 97.38 92 THR A CA 1
ATOM 671 C C . THR A 1 92 ? 1.565 12.57 19.984 1 97.38 92 THR A C 1
ATOM 673 O O . THR A 1 92 ? 1.048 12.32 18.891 1 97.38 92 THR A O 1
ATOM 676 N N . ARG A 1 93 ? 0.943 13.289 20.984 1 97.88 93 ARG A N 1
ATOM 677 C CA . ARG A 1 93 ? -0.37 13.875 20.75 1 97.88 93 ARG A CA 1
ATOM 678 C C . ARG A 1 93 ? -0.26 15.117 19.859 1 97.88 93 ARG A C 1
ATOM 680 O O . ARG A 1 93 ? 0.704 15.883 19.969 1 97.88 93 ARG A O 1
ATOM 687 N N . VAL A 1 94 ? -1.275 15.258 19.078 1 97.62 94 VAL A N 1
ATOM 688 C CA . VAL A 1 94 ? -1.308 16.391 18.172 1 97.62 94 VAL A CA 1
ATOM 689 C C . VAL A 1 94 ? -1.163 17.703 18.953 1 97.62 94 VAL A C 1
ATOM 691 O O . VAL A 1 94 ? -0.398 18.578 18.562 1 97.62 94 VAL A O 1
ATOM 694 N N . SER A 1 95 ? -1.815 17.797 20.094 1 95.5 95 SER A N 1
ATOM 695 C CA . SER A 1 95 ? -1.767 19 20.922 1 95.5 95 SER A CA 1
ATOM 696 C C . SER A 1 95 ? -0.345 19.297 21.375 1 95.5 95 SER A C 1
ATOM 698 O O . SER A 1 95 ? 0.095 20.453 21.359 1 95.5 95 SER A O 1
ATOM 700 N N . ASP A 1 96 ? 0.399 18.266 21.797 1 96.31 96 ASP A N 1
ATOM 701 C CA . ASP A 1 96 ? 1.777 18.422 22.25 1 96.31 96 ASP A CA 1
ATOM 702 C C . ASP A 1 96 ? 2.691 18.828 21.094 1 96.31 96 ASP A C 1
ATOM 704 O O . ASP A 1 96 ? 3.59 19.656 21.281 1 96.31 96 ASP A O 1
ATOM 708 N N . ALA A 1 97 ? 2.455 18.266 19.938 1 96.25 97 ALA A N 1
ATOM 709 C CA . ALA A 1 97 ? 3.273 18.562 18.766 1 96.25 97 ALA A CA 1
ATOM 710 C C . ALA A 1 97 ? 3.117 20.016 18.344 1 96.25 97 ALA A C 1
ATOM 712 O O . ALA A 1 97 ? 4.094 20.672 17.969 1 96.25 97 ALA A O 1
ATOM 713 N N . LEU A 1 98 ? 1.928 20.516 18.406 1 95.62 98 LEU A N 1
ATOM 714 C CA . LEU A 1 98 ? 1.648 21.875 17.984 1 95.62 98 LEU A CA 1
ATOM 715 C C . LEU A 1 98 ? 2.266 22.891 18.938 1 95.62 98 LEU A C 1
ATOM 717 O O . LEU A 1 98 ? 2.605 24 18.547 1 95.62 98 LEU A O 1
ATOM 721 N N . ARG A 1 99 ? 2.445 22.484 20.141 1 90.94 99 ARG A N 1
ATOM 722 C CA . ARG A 1 99 ? 3.049 23.375 21.125 1 90.94 99 ARG A CA 1
ATOM 723 C C . ARG A 1 99 ? 4.539 23.562 20.859 1 90.94 99 ARG A C 1
ATOM 725 O O . ARG A 1 99 ? 5.109 24.594 21.203 1 90.94 99 ARG A O 1
ATOM 732 N N . GLY A 1 100 ? 5.113 22.531 20.188 1 83.12 100 GLY A N 1
ATOM 733 C CA . GLY A 1 100 ? 6.539 22.578 19.906 1 83.12 100 GLY A CA 1
ATOM 734 C C . GLY A 1 100 ? 6.875 23.391 18.672 1 83.12 100 GLY A C 1
ATOM 735 O O . GLY A 1 100 ? 8.039 23.688 18.406 1 83.12 100 GLY A O 1
ATOM 736 N N . ILE A 1 101 ? 5.793 23.672 17.875 1 76.5 101 ILE A N 1
ATOM 737 C CA . ILE A 1 101 ? 6.059 24.375 16.641 1 76.5 101 ILE A CA 1
ATOM 738 C C . ILE A 1 101 ? 5.984 25.891 16.875 1 76.5 101 ILE A C 1
ATOM 740 O O . ILE A 1 101 ? 4.992 26.391 17.406 1 76.5 101 ILE A O 1
ATOM 744 N N . HIS A 1 102 ? 7.055 26.531 17.25 1 62.12 102 HIS A N 1
ATOM 745 C CA . HIS A 1 102 ? 7.16 27.984 17.391 1 62.12 102 HIS A CA 1
ATOM 746 C C . HIS A 1 102 ? 7.742 28.609 16.125 1 62.12 102 HIS A C 1
ATOM 748 O O . HIS A 1 102 ? 8.516 27.984 15.406 1 62.12 102 HIS A O 1
ATOM 754 N N . MET B 1 1 ? 0.941 31.188 10.648 1 92.94 1 MET B N 1
ATOM 755 C CA . MET B 1 1 ? 1.635 30.047 10.047 1 92.94 1 MET B CA 1
ATOM 756 C C . MET B 1 1 ? 0.708 28.844 9.938 1 92.94 1 MET B C 1
ATOM 758 O O . MET B 1 1 ? -0.062 28.547 10.852 1 92.94 1 MET B O 1
ATOM 762 N N . ARG B 1 2 ? 0.675 28.234 8.695 1 96.56 2 ARG B N 1
ATOM 763 C CA . ARG B 1 2 ? -0.16 27.062 8.5 1 96.56 2 ARG B CA 1
ATOM 764 C C . ARG B 1 2 ? 0.665 25.781 8.602 1 96.56 2 ARG B C 1
ATOM 766 O O . ARG B 1 2 ? 1.718 25.656 7.973 1 96.56 2 ARG B O 1
ATOM 773 N N . VAL B 1 3 ? 0.115 24.922 9.414 1 97.62 3 VAL B N 1
ATOM 774 C CA . VAL B 1 3 ? 0.837 23.672 9.688 1 97.62 3 VAL B CA 1
ATOM 775 C C . VAL B 1 3 ? -0.062 22.484 9.391 1 97.62 3 VAL B C 1
ATOM 777 O O . VAL B 1 3 ? -1.198 22.422 9.867 1 97.62 3 VAL B O 1
ATOM 780 N N . ALA B 1 4 ? 0.418 21.594 8.609 1 98.12 4 ALA B N 1
ATOM 781 C CA . ALA B 1 4 ? -0.28 20.328 8.406 1 98.12 4 ALA B CA 1
ATOM 782 C C . ALA B 1 4 ? 0.221 19.266 9.375 1 98.12 4 ALA B C 1
ATOM 784 O O . ALA B 1 4 ? 1.429 19.047 9.492 1 98.12 4 ALA B O 1
ATOM 785 N N . VAL B 1 5 ? -0.723 18.672 10.055 1 98.31 5 VAL B N 1
ATOM 786 C CA . VAL B 1 5 ? -0.392 17.531 10.914 1 98.31 5 VAL B CA 1
ATOM 787 C C . VAL B 1 5 ? -0.958 16.25 10.312 1 98.31 5 VAL B C 1
ATOM 789 O O . VAL B 1 5 ? -2.168 16.125 10.102 1 98.31 5 VAL B O 1
ATOM 792 N N . PHE B 1 6 ? -0.054 15.336 9.984 1 98.06 6 PHE B N 1
ATOM 793 C CA . PHE B 1 6 ? -0.505 14 9.617 1 98.06 6 PHE B CA 1
ATOM 794 C C . PHE B 1 6 ? -0.861 13.188 10.859 1 98.06 6 PHE B C 1
ATOM 796 O O . PHE B 1 6 ? 0.002 12.914 11.695 1 98.06 6 PHE B O 1
ATOM 803 N N . GLN B 1 7 ? -2.168 12.891 10.906 1 97.75 7 GLN B N 1
ATOM 804 C CA . GLN B 1 7 ? -2.596 12.336 12.188 1 97.75 7 GLN B CA 1
ATOM 805 C C . GLN B 1 7 ? -3.576 11.188 11.992 1 97.75 7 GLN B C 1
ATOM 807 O O . GLN B 1 7 ? -4.191 11.062 10.93 1 97.75 7 GLN B O 1
ATOM 812 N N . SER B 1 8 ? -3.576 10.336 12.938 1 96.31 8 SER B N 1
ATOM 813 C CA . SER B 1 8 ? -4.617 9.344 13.18 1 96.31 8 SER B CA 1
ATOM 814 C C . SER B 1 8 ? -5.238 9.516 14.555 1 96.31 8 SER B C 1
ATOM 816 O O . SER B 1 8 ? -4.578 9.297 15.578 1 96.31 8 SER B O 1
ATOM 818 N N . ALA B 1 9 ? -6.457 9.984 14.555 1 94.38 9 ALA B N 1
ATOM 819 C CA . ALA B 1 9 ? -7.113 10.375 15.797 1 94.38 9 ALA B CA 1
ATOM 820 C C . ALA B 1 9 ? -6.363 11.523 16.469 1 94.38 9 ALA B C 1
ATOM 822 O O . ALA B 1 9 ? -6.18 12.586 15.875 1 94.38 9 ALA B O 1
ATOM 823 N N . ILE B 1 10 ? -5.859 11.344 17.703 1 96.06 10 ILE B N 1
ATOM 824 C CA . ILE B 1 10 ? -5.273 12.469 18.422 1 96.06 10 ILE B CA 1
ATOM 825 C C . ILE B 1 10 ? -3.752 12.352 18.422 1 96.06 10 ILE B C 1
ATOM 827 O O . ILE B 1 10 ? -3.062 13.117 19.094 1 96.06 10 ILE B O 1
ATOM 831 N N . TYR B 1 11 ? -3.291 11.422 17.594 1 98.06 11 TYR B N 1
ATOM 832 C CA . TYR B 1 11 ? -1.851 11.188 17.578 1 98.06 11 TYR B CA 1
ATOM 833 C C . TYR B 1 11 ? -1.258 11.523 16.203 1 98.06 11 TYR B C 1
ATOM 835 O O . TYR B 1 11 ? -1.889 11.289 15.18 1 98.06 11 TYR B O 1
ATOM 843 N N . VAL B 1 12 ? -0.055 12.008 16.297 1 98 12 VAL B N 1
ATOM 844 C CA . VAL B 1 12 ? 0.7 12.211 15.062 1 98 12 VAL B CA 1
ATOM 845 C C . VAL B 1 12 ? 1.061 10.859 14.453 1 98 12 VAL B C 1
ATOM 847 O O . VAL B 1 12 ? 1.323 9.898 15.172 1 98 12 VAL B O 1
ATOM 850 N N . ALA B 1 13 ? 1.044 10.773 13.117 1 97 13 ALA B N 1
ATOM 851 C CA . ALA B 1 13 ? 1.33 9.531 12.406 1 97 13 ALA B CA 1
ATOM 852 C C . ALA B 1 13 ? 2.307 9.766 11.258 1 97 13 ALA B C 1
ATOM 854 O O . ALA B 1 13 ? 2.752 10.898 11.031 1 97 13 ALA B O 1
ATOM 855 N N . SER 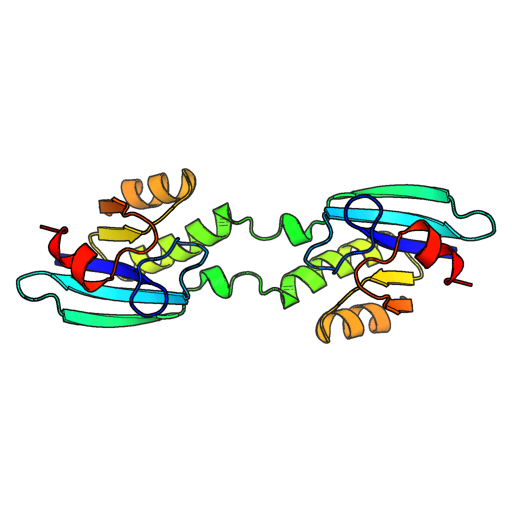B 1 14 ? 2.746 8.633 10.562 1 94.94 14 SER B N 1
ATOM 856 C CA . SER B 1 14 ? 3.621 8.742 9.398 1 94.94 14 SER B CA 1
ATOM 857 C C . SER B 1 14 ? 2.846 9.18 8.164 1 94.94 14 SER B C 1
ATOM 859 O O . SER B 1 14 ? 1.622 9.047 8.109 1 94.94 14 SER B O 1
ATOM 861 N N . LEU B 1 15 ? 3.504 9.688 7.168 1 92.56 15 LEU B N 1
ATOM 862 C CA . LEU B 1 15 ? 2.883 10.195 5.949 1 92.56 15 LEU B CA 1
ATOM 863 C C . LEU B 1 15 ? 1.984 9.141 5.316 1 92.56 15 LEU B C 1
ATOM 865 O O . LEU B 1 15 ? 0.835 9.43 4.973 1 92.56 15 LEU B O 1
ATOM 869 N N . GLU B 1 16 ? 2.543 7.949 5.195 1 84 16 GLU B N 1
ATOM 870 C CA . GLU B 1 16 ? 1.862 6.918 4.418 1 84 16 GLU B CA 1
ATOM 871 C C . GLU B 1 16 ? 0.755 6.258 5.234 1 84 16 GLU B C 1
ATOM 873 O O . GLU B 1 16 ? -0.125 5.598 4.676 1 84 16 GLU B O 1
ATOM 878 N N . SER B 1 17 ? 0.793 6.551 6.551 1 87.62 17 SER B N 1
ATOM 879 C CA . SER B 1 17 ? -0.131 5.773 7.371 1 87.62 17 SER B CA 1
ATOM 880 C C . SER B 1 17 ? -1.191 6.668 8.008 1 87.62 17 SER B C 1
ATOM 882 O O . SER B 1 17 ? -2.203 6.176 8.508 1 87.62 17 SER B O 1
ATOM 884 N N . ALA B 1 18 ? -0.992 7.938 8.023 1 93.75 18 ALA B N 1
ATOM 885 C CA . ALA B 1 18 ? -1.936 8.859 8.648 1 93.75 18 ALA B CA 1
ATOM 886 C C . ALA B 1 18 ? -3.309 8.773 7.992 1 93.75 18 ALA B C 1
ATOM 888 O O . ALA B 1 18 ? -3.412 8.734 6.762 1 93.75 18 ALA B O 1
ATOM 889 N N . ARG B 1 19 ? -4.273 8.812 8.812 1 93.31 19 ARG B N 1
ATOM 890 C CA . ARG B 1 19 ? -5.633 8.727 8.289 1 93.31 19 ARG B CA 1
ATOM 891 C C . ARG B 1 19 ? -6.074 10.055 7.68 1 93.31 19 ARG B C 1
ATOM 893 O O . ARG B 1 19 ? -6.867 10.078 6.738 1 93.31 19 ARG B O 1
ATOM 900 N N . GLN B 1 20 ? -5.547 11.094 8.289 1 96.62 20 GLN B N 1
ATOM 901 C CA . GLN B 1 20 ? -5.988 12.406 7.828 1 96.62 20 GLN B CA 1
ATOM 902 C C . GLN B 1 20 ? -4.844 13.414 7.859 1 96.62 20 GLN B C 1
ATOM 904 O O . GLN B 1 20 ? -3.838 13.203 8.539 1 96.62 20 GLN B O 1
ATOM 909 N N . ILE B 1 21 ? -5 14.406 7.078 1 98.06 21 ILE B N 1
ATOM 910 C CA . ILE B 1 21 ? -4.18 15.609 7.113 1 98.06 21 ILE B CA 1
ATOM 911 C C . ILE B 1 21 ? -4.977 16.75 7.742 1 98.06 21 ILE B C 1
ATOM 913 O O . ILE B 1 21 ? -5.965 17.219 7.172 1 98.06 21 ILE B O 1
ATOM 917 N N . ALA B 1 22 ? -4.602 17.203 8.945 1 98.25 22 ALA B N 1
ATOM 918 C CA . ALA B 1 22 ? -5.223 18.344 9.602 1 98.25 22 ALA B CA 1
ATOM 919 C C . ALA B 1 22 ? -4.359 19.594 9.453 1 98.25 22 ALA B C 1
ATOM 921 O O . ALA B 1 22 ? -3.152 19.562 9.703 1 98.25 22 ALA B O 1
ATOM 922 N N . VAL B 1 23 ? -5 20.672 9.008 1 98.06 23 VAL B N 1
ATOM 923 C CA . VAL B 1 23 ? -4.273 21.922 8.844 1 98.06 23 VAL B CA 1
ATOM 924 C C . VAL B 1 23 ? -4.621 22.875 9.984 1 98.06 23 VAL B C 1
ATOM 926 O O . VAL B 1 23 ? -5.797 23.078 10.297 1 98.06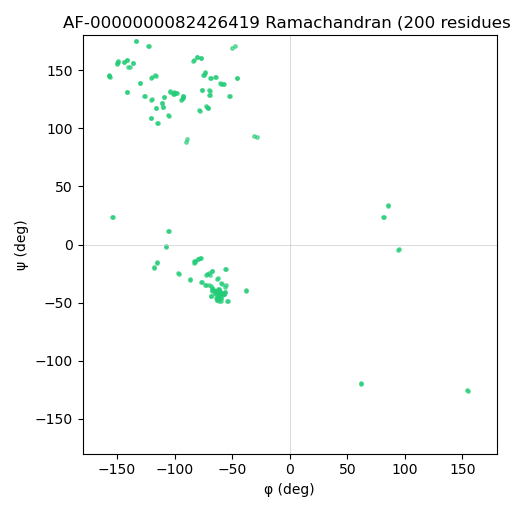 23 VAL B O 1
ATOM 929 N N . PHE B 1 24 ? -3.66 23.422 10.555 1 97.75 24 PHE B N 1
ATOM 930 C CA . PHE B 1 24 ? -3.812 24.359 11.664 1 97.75 24 PHE B CA 1
ATOM 931 C C . PHE B 1 24 ? -3.209 25.703 11.32 1 97.75 24 PHE B C 1
ATOM 933 O O . PHE B 1 24 ? -2.195 25.781 10.617 1 97.75 24 PHE B O 1
ATOM 940 N N . GLU B 1 25 ? -3.867 26.703 11.781 1 96.69 25 GLU B N 1
ATOM 941 C CA . GLU B 1 25 ? -3.234 28.016 11.844 1 96.69 25 GLU B CA 1
ATOM 942 C C . GLU B 1 25 ? -2.605 28.25 13.219 1 96.69 25 GLU B C 1
ATOM 944 O O . GLU B 1 25 ? -3.271 28.109 14.242 1 96.69 25 GLU B O 1
ATOM 949 N N . VAL B 1 26 ? -1.271 28.578 13.016 1 92.25 26 VAL B N 1
ATOM 950 C CA . VAL B 1 26 ? -0.534 28.75 14.266 1 92.25 26 VAL B CA 1
ATOM 951 C C . VAL B 1 26 ? -0.073 30.203 14.398 1 92.25 26 VAL B C 1
ATOM 953 O O . VAL B 1 26 ? 0.46 30.781 13.453 1 92.25 26 VAL B O 1
ATOM 956 N N . GLY B 1 27 ? -0.602 31.031 15.156 1 84.75 27 GLY B N 1
ATOM 957 C CA . GLY B 1 27 ? -0.357 32.438 15.492 1 84.75 27 GLY B CA 1
ATOM 958 C C . GLY B 1 27 ? -0.855 32.812 16.875 1 84.75 27 GLY B C 1
ATOM 959 O O . GLY B 1 27 ? -0.945 33.969 17.219 1 84.75 27 GLY B O 1
ATOM 960 N N . GLY B 1 28 ? -0.979 31.922 17.719 1 83.25 28 GLY B N 1
ATOM 961 C CA . GLY B 1 28 ? -1.527 31.844 19.062 1 83.25 28 GLY B CA 1
ATOM 962 C C . GLY B 1 28 ? -2.002 30.453 19.438 1 83.25 28 GLY B C 1
ATOM 963 O O . GLY B 1 28 ? -1.249 29.484 19.328 1 83.25 28 GLY B O 1
ATOM 964 N N . GLU B 1 29 ? -3.193 30.422 19.828 1 87.5 29 GLU B N 1
ATOM 965 C CA . GLU B 1 29 ? -3.76 29.078 20.016 1 87.5 29 GLU B CA 1
ATOM 966 C C . GLU B 1 29 ? -4.027 28.406 18.672 1 87.5 29 GLU B C 1
ATOM 968 O O . GLU B 1 29 ? -4.648 28.984 17.781 1 87.5 29 GLU B O 1
ATOM 973 N N . ALA B 1 30 ? -3.359 27.328 18.516 1 93.62 30 ALA B N 1
ATOM 974 C CA . ALA B 1 30 ? -3.531 26.594 17.266 1 93.62 30 ALA B CA 1
ATOM 975 C C . ALA B 1 30 ? -5.008 26.328 16.984 1 93.62 30 ALA B C 1
ATOM 977 O O . ALA B 1 30 ? -5.734 25.859 17.859 1 93.62 30 ALA B O 1
ATOM 978 N N . ARG B 1 31 ? -5.449 26.688 15.797 1 95.19 31 ARG B N 1
ATOM 979 C CA . ARG B 1 31 ? -6.828 26.453 15.375 1 95.19 31 ARG B CA 1
ATOM 980 C C . ARG B 1 31 ? -6.875 25.578 14.133 1 95.19 31 ARG B C 1
ATOM 982 O O . ARG B 1 31 ? -6.227 25.875 13.125 1 95.19 31 ARG B O 1
ATOM 989 N N . GLN B 1 32 ? -7.59 24.516 14.281 1 96.19 32 GLN B N 1
ATOM 990 C CA . GLN B 1 32 ? -7.777 23.672 13.109 1 96.19 32 GLN B CA 1
ATOM 991 C C . GLN B 1 32 ? -8.656 24.359 12.062 1 96.19 32 GLN B C 1
ATOM 993 O O . GLN B 1 32 ? -9.781 24.75 12.359 1 96.19 32 GLN B O 1
ATOM 998 N N . VAL B 1 33 ? -8.211 24.422 10.844 1 97 33 VAL B N 1
ATOM 999 C CA . VAL B 1 33 ? -8.945 25.172 9.836 1 97 33 VAL B CA 1
ATOM 1000 C C . VAL B 1 33 ? -9.398 24.234 8.719 1 97 33 VAL B C 1
ATOM 1002 O O . VAL B 1 33 ? -10.281 24.594 7.934 1 97 33 VAL B O 1
ATOM 1005 N N . GLN B 1 34 ? -8.742 23.047 8.609 1 96.56 34 GLN B N 1
ATOM 1006 C CA . GLN B 1 34 ? -9.086 22.078 7.566 1 96.56 34 GLN B CA 1
ATOM 1007 C C . GLN B 1 34 ? -8.664 20.672 7.961 1 96.56 34 GLN B C 1
ATOM 1009 O O . GLN B 1 34 ? -7.664 20.484 8.664 1 96.56 34 GLN B O 1
ATOM 1014 N N . VAL B 1 35 ? -9.445 19.703 7.578 1 96.69 35 VAL B N 1
ATOM 1015 C CA . VAL B 1 35 ? -9.07 18.312 7.73 1 96.69 35 VAL B CA 1
ATOM 1016 C C . VAL B 1 35 ? -9.523 17.516 6.504 1 96.69 35 VAL B C 1
ATOM 1018 O O . VAL B 1 35 ? -10.656 17.672 6.035 1 96.69 35 VAL B O 1
ATOM 1021 N N . LEU B 1 36 ? -8.648 16.75 5.973 1 95.69 36 LEU B N 1
ATOM 1022 C CA . LEU B 1 36 ? -8.969 15.93 4.809 1 95.69 36 LEU B CA 1
ATOM 1023 C C . LEU B 1 36 ? -8.406 14.516 4.961 1 95.69 36 LEU B C 1
ATOM 1025 O O . LEU B 1 36 ? -7.422 14.312 5.672 1 95.69 36 LEU B O 1
ATOM 1029 N N . PRO B 1 37 ? -9.078 13.609 4.223 1 94.5 37 PRO B N 1
ATOM 1030 C CA . PRO B 1 37 ? -8.477 12.273 4.211 1 94.5 37 PRO B CA 1
ATOM 1031 C C . PRO B 1 37 ? -7.102 12.25 3.551 1 94.5 37 PRO B C 1
ATOM 1033 O O . PRO B 1 37 ? -6.832 13.047 2.648 1 94.5 37 PRO B O 1
ATOM 1036 N N . ASN B 1 38 ? -6.238 11.461 4.043 1 94 38 ASN B N 1
ATOM 1037 C CA . ASN B 1 38 ? -4.926 11.266 3.428 1 94 38 ASN B CA 1
ATOM 1038 C C . ASN B 1 38 ? -5.027 10.492 2.117 1 94 38 ASN B C 1
ATOM 1040 O O . ASN B 1 38 ? -5.43 9.328 2.109 1 94 38 ASN B O 1
ATOM 1044 N N . PRO B 1 39 ? -4.648 11.109 1.065 1 87.44 39 PRO B N 1
ATOM 1045 C CA . PRO B 1 39 ? -4.781 10.422 -0.221 1 87.44 39 PRO B CA 1
ATOM 1046 C C . PRO B 1 39 ? -3.842 9.227 -0.35 1 87.44 39 PRO B C 1
ATOM 1048 O O . PRO B 1 39 ? -4.047 8.367 -1.213 1 87.44 39 PRO B O 1
ATOM 1051 N N . ALA B 1 40 ? -2.795 9.258 0.429 1 83.62 40 ALA B N 1
ATOM 1052 C CA . ALA B 1 40 ? -1.857 8.133 0.397 1 83.62 40 ALA B CA 1
ATOM 1053 C C . ALA B 1 40 ? -2.57 6.816 0.677 1 83.62 40 ALA B C 1
ATOM 1055 O O . ALA B 1 40 ? -2.168 5.766 0.17 1 83.62 40 ALA B O 1
ATOM 1056 N N . LEU B 1 41 ? -3.553 6.992 1.562 1 76.75 41 LEU B N 1
ATOM 1057 C CA . LEU B 1 41 ? -4.262 5.777 1.955 1 76.75 41 LEU B CA 1
ATOM 1058 C C . LEU B 1 41 ? -5.109 5.246 0.802 1 76.75 41 LEU B C 1
ATOM 1060 O O . LEU B 1 41 ? -5.395 4.051 0.739 1 76.75 41 LEU B O 1
ATOM 1064 N N . SER B 1 42 ? -5.562 6.238 0.13 1 69 42 SER B N 1
ATOM 1065 C CA . SER B 1 42 ? -6.371 5.824 -1.014 1 69 42 SER B CA 1
ATOM 1066 C C . SER B 1 42 ? -5.492 5.488 -2.217 1 69 42 SER B C 1
ATOM 1068 O O . SER B 1 42 ? -5.992 5.031 -3.246 1 69 42 SER B O 1
ATOM 1070 N N . ALA B 1 43 ? -4.375 5.992 -1.955 1 66.25 43 ALA B N 1
ATOM 1071 C CA . ALA B 1 43 ? -3.521 5.535 -3.051 1 66.25 43 ALA B CA 1
ATOM 1072 C C . ALA B 1 43 ? -3.686 4.035 -3.285 1 66.25 43 ALA B C 1
ATOM 1074 O O . ALA B 1 43 ? -4.172 3.314 -2.412 1 66.25 43 ALA B O 1
ATOM 1075 N N . ILE B 1 44 ? -3.223 3.518 -4.188 1 59.72 44 ILE B N 1
ATOM 1076 C CA . ILE B 1 44 ? -3.668 2.252 -4.762 1 59.72 44 ILE B CA 1
ATOM 1077 C C . ILE B 1 44 ? -4.254 1.367 -3.662 1 59.72 44 ILE B C 1
ATOM 1079 O O . ILE B 1 44 ? -3.586 1.07 -2.67 1 59.72 44 ILE B O 1
ATOM 1083 N N . SER B 1 45 ? -5.48 1.484 -3.551 1 64.19 45 SER B N 1
ATOM 1084 C CA . SER B 1 45 ? -6.246 0.688 -2.596 1 64.19 45 SER B CA 1
ATOM 1085 C C . SER B 1 45 ? -5.836 -0.78 -2.648 1 64.19 45 SER B C 1
ATOM 1087 O O . SER B 1 45 ? -5.316 -1.249 -3.662 1 64.19 45 SER B O 1
ATOM 1089 N N . THR B 1 46 ? -5.848 -1.327 -1.537 1 66.12 46 THR B N 1
ATOM 1090 C CA . THR B 1 46 ? -5.637 -2.77 -1.471 1 66.12 46 THR B CA 1
ATOM 1091 C C . THR B 1 46 ? -6.324 -3.471 -2.639 1 66.12 46 THR B C 1
ATOM 1093 O O . THR B 1 46 ? -5.762 -4.395 -3.232 1 66.12 46 THR B O 1
ATOM 1096 N N . SER B 1 47 ? -7.531 -2.98 -2.947 1 69.69 47 SER B N 1
ATOM 1097 C CA . SER B 1 47 ? -8.297 -3.553 -4.051 1 69.69 47 SER B CA 1
ATOM 1098 C C . SER B 1 47 ? -7.551 -3.396 -5.375 1 69.69 47 SER B C 1
ATOM 1100 O O . SER B 1 47 ? -7.484 -4.336 -6.172 1 69.69 47 SER B O 1
ATOM 1102 N N . MET B 1 48 ? -6.957 -2.336 -5.527 1 74.62 48 MET B N 1
ATOM 1103 C CA . MET B 1 48 ? -6.238 -2.08 -6.773 1 74.62 48 MET B CA 1
ATOM 1104 C C . MET B 1 48 ? -4.961 -2.908 -6.844 1 74.62 48 MET B C 1
ATOM 1106 O O . MET B 1 48 ? -4.602 -3.416 -7.91 1 74.62 48 MET B O 1
ATOM 1110 N N . LYS B 1 49 ? -4.395 -3.064 -5.711 1 80.44 49 LYS B N 1
ATOM 1111 C CA . LYS B 1 49 ? -3.199 -3.898 -5.641 1 80.44 49 LYS B CA 1
ATOM 1112 C C . LYS B 1 49 ? -3.502 -5.332 -6.066 1 80.44 49 LYS B C 1
ATOM 1114 O O . LYS B 1 49 ? -2.744 -5.934 -6.832 1 80.44 49 LYS B O 1
ATOM 1119 N N . GLY B 1 50 ? -4.57 -5.82 -5.605 1 85.75 50 GLY B N 1
ATOM 1120 C CA . GLY B 1 50 ? -4.996 -7.156 -5.996 1 85.75 50 GLY B CA 1
ATOM 1121 C C . GLY B 1 50 ? -5.199 -7.301 -7.492 1 85.75 50 GLY B C 1
ATOM 1122 O O . GLY B 1 50 ? -4.793 -8.305 -8.086 1 85.75 50 GLY B O 1
ATOM 1123 N N . VAL B 1 51 ? -5.785 -6.258 -7.977 1 86.31 51 VAL B N 1
ATOM 1124 C CA . VAL B 1 51 ? -6.07 -6.285 -9.406 1 86.31 51 VAL B CA 1
ATOM 1125 C C . VAL B 1 51 ? -4.758 -6.305 -10.195 1 86.31 51 VAL B C 1
ATOM 1127 O O . VAL B 1 51 ? -4.613 -7.066 -11.148 1 86.31 51 VAL B O 1
ATOM 1130 N N . ILE B 1 52 ? -3.85 -5.547 -9.797 1 87.31 52 ILE B N 1
ATOM 1131 C CA . ILE B 1 52 ? -2.543 -5.5 -10.438 1 87.31 52 ILE B CA 1
ATOM 1132 C C . ILE B 1 52 ? -1.881 -6.875 -10.367 1 87.31 52 ILE B C 1
ATOM 1134 O O . ILE B 1 52 ? -1.366 -7.375 -11.375 1 87.31 52 ILE B O 1
ATOM 1138 N N . ALA B 1 53 ? -1.876 -7.445 -9.219 1 92.19 53 ALA B N 1
ATOM 1139 C CA . ALA B 1 53 ? -1.289 -8.766 -9.016 1 92.19 53 ALA B CA 1
ATOM 1140 C C . ALA B 1 53 ? -1.979 -9.812 -9.891 1 92.19 53 ALA B C 1
ATOM 1142 O O . ALA B 1 53 ? -1.315 -10.609 -10.562 1 92.19 53 ALA B O 1
ATOM 1143 N N . MET B 1 54 ? -3.32 -9.773 -9.898 1 94.25 54 MET B N 1
ATOM 1144 C CA . MET B 1 54 ? -4.098 -10.734 -10.672 1 94.25 54 MET B CA 1
ATOM 1145 C C . MET B 1 54 ? -3.828 -10.578 -12.164 1 94.25 54 MET B C 1
ATOM 1147 O O . MET B 1 54 ? -3.688 -11.57 -12.883 1 94.25 54 MET B O 1
ATOM 1151 N N . GLN B 1 55 ? -3.725 -9.352 -12.57 1 92.81 55 GLN B N 1
ATOM 1152 C CA . GLN B 1 55 ? -3.436 -9.102 -13.977 1 92.81 55 GLN B CA 1
ATOM 1153 C C . GLN B 1 55 ? -2.09 -9.695 -14.383 1 92.81 55 GLN B C 1
ATOM 1155 O O . GLN B 1 55 ? -1.948 -10.242 -15.477 1 92.81 55 GLN B O 1
ATOM 1160 N N . LYS B 1 56 ? -1.185 -9.602 -13.555 1 94.56 56 LYS B N 1
ATOM 1161 C CA . LYS B 1 56 ? 0.125 -10.18 -13.836 1 94.56 56 LYS B CA 1
ATOM 1162 C C . LYS B 1 56 ? 0.033 -11.695 -13.992 1 94.56 56 LYS B C 1
ATOM 1164 O O . LYS B 1 56 ? 0.625 -12.266 -14.914 1 94.56 56 LYS B O 1
ATOM 1169 N N . ALA B 1 57 ? -0.649 -12.367 -13.117 1 96.5 57 ALA B N 1
ATOM 1170 C CA . ALA B 1 57 ? -0.842 -13.805 -13.227 1 96.5 57 ALA B CA 1
ATOM 1171 C C . ALA B 1 57 ? -1.5 -14.172 -14.555 1 96.5 57 ALA B C 1
ATOM 1173 O O . ALA B 1 57 ? -1.101 -15.141 -15.211 1 96.5 57 ALA B O 1
ATOM 1174 N N . ILE B 1 58 ? -2.504 -13.43 -14.984 1 95.56 58 ILE B N 1
ATOM 1175 C CA . 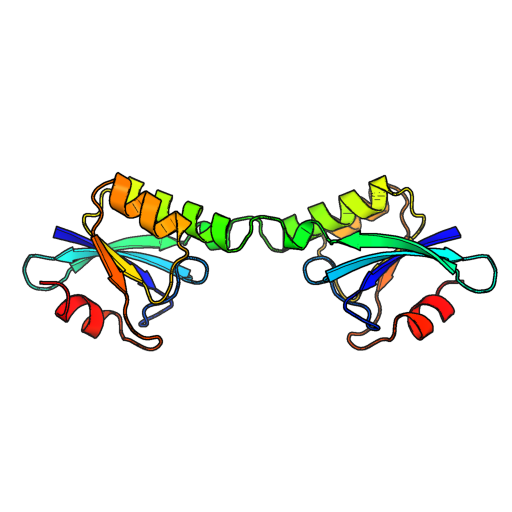ILE B 1 58 ? -3.227 -13.68 -16.234 1 95.56 58 ILE B CA 1
ATOM 1176 C C . ILE B 1 58 ? -2.277 -13.539 -17.422 1 95.56 58 ILE B C 1
ATOM 1178 O O . ILE B 1 58 ? -2.303 -14.352 -18.344 1 95.56 58 ILE B O 1
ATOM 1182 N N . GLU B 1 59 ? -1.441 -12.57 -17.359 1 95.25 59 GLU B N 1
ATOM 1183 C CA . GLU B 1 59 ? -0.458 -12.344 -18.422 1 95.25 59 GLU B CA 1
ATOM 1184 C C . GLU B 1 59 ? 0.502 -13.523 -18.547 1 95.25 59 GLU B C 1
ATOM 1186 O O . GLU B 1 59 ? 1.049 -13.773 -19.625 1 95.25 59 GLU B O 1
ATOM 1191 N N . LEU B 1 60 ? 0.707 -14.172 -17.484 1 95.75 60 LEU B N 1
ATOM 1192 C CA . LEU B 1 60 ? 1.62 -15.312 -17.469 1 95.75 60 LEU B CA 1
ATOM 1193 C C . LEU B 1 60 ? 0.962 -16.547 -18.078 1 95.75 60 LEU B C 1
ATOM 1195 O O . LEU B 1 60 ? 1.604 -17.594 -18.219 1 95.75 60 LEU B O 1
ATOM 1199 N N . GLY B 1 61 ? -0.299 -16.469 -18.281 1 96.06 61 GLY B N 1
ATOM 1200 C CA . GLY B 1 61 ? -0.997 -17.516 -19 1 96.06 61 GLY B CA 1
ATOM 1201 C C . GLY B 1 61 ? -1.418 -18.672 -18.125 1 96.06 61 GLY B C 1
ATOM 1202 O O . GLY B 1 61 ? -1.411 -19.828 -18.562 1 96.06 61 GLY B O 1
ATOM 1203 N N . VAL B 1 62 ? -1.732 -18.391 -16.984 1 97.31 62 VAL B N 1
ATOM 1204 C CA . VAL B 1 62 ? -2.066 -19.469 -16.062 1 97.31 62 VAL B CA 1
ATOM 1205 C C . VAL B 1 62 ? -3.531 -19.859 -16.234 1 97.31 62 VAL B C 1
ATOM 1207 O O . VAL B 1 62 ? -4.344 -19.062 -16.703 1 97.31 62 VAL B O 1
ATOM 1210 N N . ASP B 1 63 ? -3.787 -21.125 -15.781 1 96.62 63 ASP B N 1
ATOM 1211 C CA . ASP B 1 63 ? -5.148 -21.656 -15.828 1 96.62 63 ASP B CA 1
ATOM 1212 C C . ASP B 1 63 ? -5.855 -21.469 -14.484 1 96.62 63 ASP B C 1
ATOM 1214 O O . ASP B 1 63 ? -7.09 -21.438 -14.422 1 96.62 63 ASP B O 1
ATOM 1218 N N . ALA B 1 64 ? -5.105 -21.391 -13.461 1 96.88 64 ALA B N 1
ATOM 1219 C CA . ALA B 1 64 ? -5.652 -21.266 -12.117 1 96.88 64 ALA B CA 1
ATOM 1220 C C . ALA B 1 64 ? -4.719 -20.469 -11.211 1 96.88 64 ALA B C 1
ATOM 1222 O O . ALA B 1 64 ? -3.518 -20.375 -11.484 1 96.88 64 ALA B O 1
ATOM 1223 N N . VAL B 1 65 ? -5.316 -19.906 -10.148 1 97.38 65 VAL B N 1
ATOM 1224 C CA . VAL B 1 65 ? -4.551 -19.203 -9.125 1 97.38 65 VAL B CA 1
ATOM 1225 C C . VAL B 1 65 ? -4.941 -19.719 -7.738 1 97.38 65 VAL B C 1
ATOM 1227 O O . VAL B 1 65 ? -6.109 -20.031 -7.492 1 97.38 65 VAL B O 1
ATOM 1230 N N . ILE B 1 66 ? -3.91 -19.875 -6.895 1 97.62 66 ILE B N 1
ATOM 1231 C CA . ILE B 1 66 ? -4.129 -20.234 -5.5 1 97.62 66 ILE B CA 1
ATOM 1232 C C . ILE B 1 66 ? -3.77 -19.062 -4.598 1 97.62 66 ILE B C 1
ATOM 1234 O O . ILE B 1 66 ? -2.654 -18.531 -4.664 1 97.62 66 ILE B O 1
ATOM 1238 N N . VAL B 1 67 ? -4.738 -18.609 -3.803 1 97.19 67 VAL B N 1
ATOM 1239 C CA . VAL B 1 67 ? -4.578 -17.469 -2.924 1 97.19 67 VAL B CA 1
ATOM 1240 C C . VAL B 1 67 ? -5.281 -17.719 -1.595 1 97.19 67 VAL B C 1
ATOM 1242 O O . VAL B 1 67 ? -6.117 -18.625 -1.495 1 97.19 67 VAL B O 1
ATOM 1245 N N . THR B 1 68 ? -4.863 -16.969 -0.542 1 97 68 THR B N 1
ATOM 1246 C CA . THR B 1 68 ? -5.594 -17.047 0.719 1 97 68 THR B CA 1
ATOM 1247 C C . THR B 1 68 ? -6.762 -16.062 0.731 1 97 68 THR B C 1
ATOM 1249 O O . THR B 1 68 ? -7.738 -16.266 1.458 1 97 68 THR B O 1
ATOM 1252 N N . ARG B 1 69 ? -6.621 -14.906 -0.005 1 92.62 69 ARG B N 1
ATOM 1253 C CA . ARG B 1 69 ? -7.652 -13.875 -0.048 1 92.62 69 ARG B CA 1
ATOM 1254 C C . ARG B 1 69 ? -7.531 -13.031 -1.312 1 92.62 69 ARG B C 1
ATOM 1256 O O . ARG B 1 69 ? -6.426 -12.82 -1.819 1 92.62 69 ARG B O 1
ATOM 1263 N N . MET B 1 70 ? -8.805 -12.672 -1.749 1 87.44 70 MET B N 1
ATOM 1264 C CA . MET B 1 70 ? -8.852 -11.719 -2.854 1 87.44 70 MET B CA 1
ATOM 1265 C C . MET B 1 70 ? -10.109 -10.859 -2.781 1 87.44 70 MET B C 1
ATOM 1267 O O . MET B 1 70 ? -11.117 -11.273 -2.207 1 87.44 70 MET B O 1
ATOM 1271 N N . GLY B 1 71 ? -10.047 -9.703 -3.365 1 82.81 71 GLY B N 1
ATOM 1272 C CA . GLY B 1 71 ? -11.203 -8.82 -3.438 1 82.81 71 GLY B CA 1
ATOM 1273 C C . GLY B 1 71 ? -12.172 -9.195 -4.539 1 82.81 71 GLY B C 1
ATOM 1274 O O . GLY B 1 71 ? -11.82 -9.938 -5.457 1 82.81 71 GLY B O 1
ATOM 1275 N N . SER B 1 72 ? -13.398 -8.672 -4.395 1 85.69 72 SER B N 1
ATOM 1276 C CA . SER B 1 72 ? -14.461 -8.977 -5.348 1 85.69 72 SER B CA 1
ATOM 1277 C C . SER B 1 72 ? -14.078 -8.547 -6.762 1 85.69 72 SER B C 1
ATOM 1279 O O . SER B 1 72 ? -14.406 -9.227 -7.73 1 85.69 72 SER B O 1
ATOM 1281 N N . GLU B 1 73 ? -13.352 -7.523 -6.906 1 81.75 73 GLU B N 1
ATOM 1282 C CA . GLU B 1 73 ? -12.906 -7.047 -8.211 1 81.75 73 GLU B CA 1
ATOM 1283 C C . GLU B 1 73 ? -11.93 -8.023 -8.852 1 81.75 73 GLU B C 1
ATOM 1285 O O . GLU B 1 73 ? -11.984 -8.266 -10.062 1 81.75 73 GLU B O 1
ATOM 1290 N N . CYS B 1 74 ? -11.141 -8.57 -8.117 1 88.56 74 CYS B N 1
ATOM 1291 C CA . CYS B 1 74 ? -10.148 -9.516 -8.609 1 88.56 74 CYS B CA 1
ATOM 1292 C C . CYS B 1 74 ? -10.812 -10.797 -9.102 1 88.56 74 CYS B C 1
ATOM 1294 O O . CYS B 1 74 ? -10.406 -11.359 -10.125 1 88.56 74 CYS B O 1
ATOM 1296 N N . GLU B 1 75 ? -11.727 -11.219 -8.281 1 89.62 75 GLU B N 1
ATOM 1297 C CA . GLU B 1 75 ? -12.445 -12.414 -8.688 1 89.62 75 GLU B CA 1
ATOM 1298 C C . GLU B 1 75 ? -13.125 -12.219 -10.047 1 89.62 75 GLU B C 1
ATOM 1300 O O . GLU B 1 75 ? -13.094 -13.117 -10.891 1 89.62 75 GLU B O 1
ATOM 1305 N N . LYS B 1 76 ? -13.719 -11.109 -10.25 1 87.44 76 LYS B N 1
ATOM 1306 C CA . LYS B 1 76 ? -14.367 -10.797 -11.523 1 87.44 76 LYS B CA 1
ATOM 1307 C C . LYS B 1 76 ? -13.359 -10.82 -12.664 1 87.44 76 LYS B C 1
ATOM 1309 O O . LYS B 1 76 ? -13.641 -11.375 -13.734 1 87.44 76 LYS B O 1
ATOM 1314 N N . VAL B 1 77 ? -12.234 -10.258 -12.422 1 89.44 77 VAL B N 1
ATOM 1315 C CA . VAL B 1 77 ? -11.18 -10.203 -13.422 1 89.44 77 VAL B CA 1
ATOM 1316 C C . VAL B 1 77 ? -10.734 -11.625 -13.789 1 89.44 77 VAL B C 1
ATOM 1318 O O . VAL B 1 77 ? -10.609 -11.953 -14.969 1 89.44 77 VAL B O 1
ATOM 1321 N N . ALA B 1 78 ? -10.523 -12.438 -12.82 1 94.06 78 ALA B N 1
ATOM 1322 C CA . ALA B 1 78 ? -10.094 -13.812 -13.047 1 94.06 78 ALA B CA 1
ATOM 1323 C C . ALA B 1 78 ? -11.141 -14.594 -13.836 1 94.06 78 ALA B C 1
ATOM 1325 O O . ALA B 1 78 ? -10.812 -15.273 -14.812 1 94.06 78 ALA B O 1
ATOM 1326 N N . ARG B 1 79 ? -12.383 -14.445 -13.422 1 91.56 79 ARG B N 1
ATOM 1327 C CA . ARG B 1 79 ? -13.477 -15.148 -14.078 1 91.56 79 ARG B CA 1
ATOM 1328 C C . ARG B 1 79 ? -13.625 -14.703 -15.531 1 91.56 79 ARG B C 1
ATOM 1330 O O . ARG B 1 79 ? -13.844 -15.531 -16.422 1 91.56 79 ARG B O 1
ATOM 1337 N N . GLY B 1 80 ? -13.617 -13.43 -15.648 1 93 80 GLY B N 1
ATOM 1338 C CA . GLY B 1 80 ? -13.727 -12.883 -16.984 1 93 80 GLY B CA 1
ATOM 1339 C C . GLY B 1 80 ? -12.672 -13.406 -17.938 1 93 80 GLY B C 1
ATOM 1340 O O . GLY B 1 80 ? -12.883 -13.438 -19.156 1 93 80 GLY B O 1
ATOM 1341 N N . ARG B 1 81 ? -11.586 -13.914 -17.453 1 94.69 81 ARG B N 1
ATOM 1342 C CA . ARG B 1 81 ? -10.469 -14.391 -18.266 1 94.69 81 ARG B CA 1
ATOM 1343 C C . ARG B 1 81 ? -10.406 -15.914 -18.25 1 94.69 81 ARG B C 1
ATOM 1345 O O . ARG B 1 81 ? -9.516 -16.5 -18.875 1 94.69 81 ARG B O 1
ATOM 1352 N N . GLY B 1 82 ? -11.25 -16.531 -17.547 1 95.5 82 GLY B N 1
ATOM 1353 C CA . GLY B 1 82 ? -11.312 -17.984 -17.516 1 95.5 82 GLY B CA 1
ATOM 1354 C C . GLY B 1 82 ? -10.281 -18.594 -16.578 1 95.5 82 GLY B C 1
ATOM 1355 O O . GLY B 1 82 ? -9.875 -19.734 -16.766 1 95.5 82 GLY B O 1
ATOM 1356 N N . VAL B 1 83 ? -9.852 -17.875 -15.664 1 96.56 83 VAL B N 1
ATOM 1357 C CA . VAL B 1 83 ? -8.883 -18.359 -14.695 1 96.56 83 VAL B CA 1
ATOM 1358 C C . VAL B 1 83 ? -9.609 -18.906 -13.469 1 96.56 83 VAL B C 1
ATOM 1360 O O . VAL B 1 83 ? -10.438 -18.219 -12.867 1 96.56 83 VAL B O 1
ATOM 1363 N N . LYS B 1 84 ? -9.305 -20.125 -13.117 1 95.06 84 LYS B N 1
ATOM 1364 C CA . LYS B 1 84 ? -9.883 -20.734 -11.922 1 95.06 84 LYS B CA 1
ATOM 1365 C C . LYS B 1 84 ? -9.219 -20.188 -10.656 1 95.06 84 LYS B C 1
ATOM 1367 O O . LYS B 1 84 ? -7.992 -20.109 -10.586 1 95.06 84 LYS B O 1
ATOM 1372 N N . VAL B 1 85 ? -10.062 -19.828 -9.688 1 95.56 85 VAL B N 1
ATOM 1373 C CA . VAL B 1 85 ? -9.523 -19.312 -8.438 1 95.56 85 VAL B CA 1
ATOM 1374 C C . VAL B 1 85 ? -9.727 -20.328 -7.32 1 95.56 85 VAL B C 1
ATOM 1376 O O . VAL B 1 85 ? -10.844 -20.797 -7.09 1 95.56 85 VAL B O 1
ATOM 1379 N N . VAL B 1 86 ? -8.68 -20.672 -6.625 1 95.56 86 VAL B N 1
ATOM 1380 C CA . VAL B 1 86 ? -8.711 -21.547 -5.461 1 95.56 86 VAL B CA 1
ATOM 1381 C C . VAL B 1 86 ? -8.273 -20.781 -4.219 1 95.56 86 VAL B C 1
ATOM 1383 O O . VAL B 1 86 ? -7.137 -20.312 -4.141 1 95.56 86 VAL B O 1
ATOM 1386 N N . THR B 1 87 ? -9.203 -20.703 -3.332 1 95.75 87 THR B N 1
ATOM 1387 C CA . THR B 1 87 ? -8.883 -20.031 -2.078 1 95.75 87 THR B CA 1
ATOM 1388 C C . THR B 1 87 ? -8.594 -21.047 -0.979 1 95.75 87 THR B C 1
ATOM 1390 O O . THR B 1 87 ? -9.352 -22 -0.801 1 95.75 87 THR B O 1
ATOM 1393 N N . VAL B 1 88 ? -7.438 -20.828 -0.267 1 96.69 88 VAL B N 1
ATOM 1394 C CA . VAL B 1 88 ? -7.078 -21.719 0.828 1 96.69 88 VAL B CA 1
ATOM 1395 C C . VAL B 1 88 ? -6.918 -20.922 2.119 1 96.69 88 VAL B C 1
ATOM 1397 O O . VAL B 1 88 ? -6.875 -19.688 2.092 1 96.69 88 VAL B O 1
ATOM 1400 N N . LYS B 1 89 ? -6.777 -21.562 3.242 1 96.19 89 LYS B N 1
ATOM 1401 C CA . LYS B 1 89 ? -6.633 -20.938 4.547 1 96.19 89 LYS B CA 1
ATOM 1402 C C . LYS B 1 89 ? -5.246 -20.312 4.711 1 96.19 89 LYS B C 1
ATOM 1404 O O . LYS B 1 89 ? -4.262 -20.859 4.203 1 96.19 89 LYS B O 1
ATOM 1409 N N . GLU B 1 90 ? -5.215 -19.297 5.414 1 95.31 90 GLU B N 1
ATOM 1410 C CA . GLU B 1 90 ? -3.918 -18.75 5.785 1 95.31 90 GLU B CA 1
ATOM 1411 C C . GLU B 1 90 ? -3.059 -19.781 6.508 1 95.31 90 GLU B C 1
ATOM 1413 O O . GLU B 1 90 ? -3.555 -20.531 7.352 1 95.31 90 GLU B O 1
ATOM 1418 N N . GLY B 1 91 ? -1.897 -19.797 6.191 1 95.62 91 GLY B N 1
ATOM 1419 C CA . GLY B 1 91 ? -1.006 -20.766 6.816 1 95.62 91 GLY B CA 1
ATOM 1420 C C . GLY B 1 91 ? -0.86 -22.047 6.016 1 95.62 91 GLY B C 1
ATOM 1421 O O . GLY B 1 91 ? -0.083 -22.922 6.383 1 95.62 91 GLY B O 1
ATOM 1422 N N . THR B 1 92 ? -1.57 -22.203 4.957 1 97.44 92 THR B N 1
ATOM 1423 C CA . THR B 1 92 ? -1.442 -23.375 4.102 1 97.44 92 THR B CA 1
ATOM 1424 C C . THR B 1 92 ? -0.101 -23.375 3.375 1 97.44 92 THR B C 1
ATOM 1426 O O . THR B 1 92 ? 0.305 -22.344 2.814 1 97.44 92 THR B O 1
ATOM 1429 N N . ARG B 1 93 ? 0.59 -24.547 3.408 1 97.88 93 ARG B N 1
ATOM 1430 C CA . ARG B 1 93 ? 1.838 -24.688 2.662 1 97.88 93 ARG B CA 1
ATOM 1431 C C . ARG B 1 93 ? 1.57 -24.828 1.168 1 97.88 93 ARG B C 1
ATOM 1433 O O . ARG B 1 93 ? 0.59 -25.453 0.764 1 97.88 93 ARG B O 1
ATOM 1440 N N . VAL B 1 94 ? 2.49 -24.266 0.438 1 97.62 94 VAL B N 1
ATOM 1441 C CA . VAL B 1 94 ? 2.363 -24.312 -1.015 1 97.62 94 VAL B CA 1
ATOM 1442 C C . VAL B 1 94 ? 2.242 -25.75 -1.487 1 97.62 94 VAL B C 1
ATOM 1444 O O . VAL B 1 94 ? 1.396 -26.078 -2.326 1 97.62 94 VAL B O 1
ATOM 1447 N N . SER B 1 95 ? 3.004 -26.656 -0.901 1 95.5 95 SER B N 1
ATOM 1448 C CA . SER B 1 95 ? 2.988 -28.062 -1.284 1 95.5 95 SER B CA 1
ATOM 1449 C C . SER B 1 95 ? 1.613 -28.688 -1.052 1 95.5 95 SER B C 1
ATOM 1451 O O . SER B 1 95 ? 1.116 -29.438 -1.892 1 95.5 95 SER B O 1
ATOM 1453 N N . ASP B 1 96 ? 0.973 -28.375 0.085 1 96.31 96 ASP B N 1
ATOM 1454 C CA . ASP B 1 96 ? -0.352 -28.891 0.416 1 96.31 96 ASP B CA 1
ATOM 1455 C C . ASP B 1 96 ? -1.41 -28.328 -0.534 1 96.31 96 ASP B C 1
ATOM 1457 O O . ASP B 1 96 ? -2.322 -29.047 -0.945 1 96.31 96 ASP B O 1
ATOM 1461 N N . ALA B 1 97 ? -1.271 -27.062 -0.855 1 96.25 97 ALA B N 1
ATOM 1462 C CA . ALA B 1 97 ? -2.23 -26.406 -1.743 1 96.25 97 ALA B CA 1
ATOM 1463 C C . ALA B 1 97 ? -2.197 -27.031 -3.137 1 96.25 97 ALA B C 1
ATOM 1465 O O . ALA B 1 97 ? -3.24 -27.219 -3.766 1 96.25 97 ALA B O 1
ATOM 1466 N N . LEU B 1 98 ? -1.032 -27.344 -3.605 1 95.69 98 LEU B N 1
ATOM 1467 C CA . LEU B 1 98 ? -0.871 -27.891 -4.949 1 95.69 98 LEU B CA 1
ATOM 1468 C C . LEU B 1 98 ? -1.425 -29.312 -5.027 1 95.69 98 LEU B C 1
ATOM 1470 O O . LEU B 1 98 ? -1.868 -29.75 -6.09 1 95.69 98 LEU B O 1
ATOM 1474 N N . ARG B 1 99 ? -1.467 -29.953 -3.93 1 91.06 99 ARG B N 1
ATOM 1475 C CA . ARG B 1 99 ? -2 -31.312 -3.904 1 91.06 99 ARG B CA 1
ATOM 1476 C C . ARG B 1 99 ? -3.516 -31.312 -4.062 1 91.06 99 ARG B C 1
ATOM 1478 O O . ARG B 1 99 ? -4.098 -32.281 -4.555 1 91.06 99 ARG B O 1
ATOM 1485 N N . GLY B 1 100 ? -4.121 -30.172 -3.645 1 83.06 100 GLY B N 1
ATOM 1486 C CA . GLY B 1 100 ? -5.57 -30.062 -3.709 1 83.06 100 GLY B CA 1
ATOM 1487 C C . GLY B 1 100 ? -6.078 -29.656 -5.078 1 83.06 100 GLY B C 1
ATOM 1488 O O . GLY B 1 100 ? -7.281 -29.719 -5.344 1 83.06 100 GLY B O 1
ATOM 1489 N N . ILE B 1 101 ? -5.113 -29.172 -5.922 1 76.44 101 ILE B N 1
ATOM 1490 C CA . ILE B 1 101 ? -5.551 -28.688 -7.227 1 76.44 101 ILE B CA 1
ATOM 1491 C C . ILE B 1 101 ? -5.531 -29.844 -8.227 1 76.44 101 ILE B C 1
ATOM 1493 O O . ILE B 1 101 ? -4.52 -30.531 -8.375 1 76.44 101 ILE B O 1
ATOM 1497 N N . HIS B 1 102 ? -6.609 -30.578 -8.383 1 62.56 102 HIS B N 1
ATOM 1498 C CA . HIS B 1 102 ? -6.781 -31.625 -9.391 1 62.56 102 HIS B CA 1
ATOM 1499 C C . HIS B 1 102 ? -7.496 -31.078 -10.625 1 62.56 102 HIS B C 1
ATOM 1501 O O . HIS B 1 102 ? -8.289 -30.141 -10.531 1 62.56 102 HIS B O 1
#

Sequence (204 aa):
MRVAVFQSAIYVASLESARQIAVFEVGGEARQVQVLPNPALSAISTSMKGVIAMQKAIELGVDAVIVTRMGSECEKVARGRGVKVVTVKEGTRVSDALRGIHMRVAVFQSAIYVASLESARQIAVFEVGGEARQVQVLPNPALSAISTSMKGVIAMQKAIELGVDAVIVTRMGSECEKVARGRGVKVVTVKEGTRVSDALRGIH

Nearest PDB structures (foldseek):
  2re2-assembly1_A  TM=5.141E-01  e=4.340E-06  Thermoplasma acidophilum DSM 1728
  1o13-assembly1_A  TM=3.936E-01  e=5.445E-03  Thermotoga maritima
  2exx-assembly1_B  TM=4.714E-01  e=2.559E+00  Homo sapiens
  3s4o-assembly2_B  TM=3.652E-01  e=8.979E-01  Leishmania major
  5gkh-assembly1_B  TM=3.032E-01  e=1.246E+00  Thermococcus kodakarensis KOD1

Radius of gyration: 21.83 Å;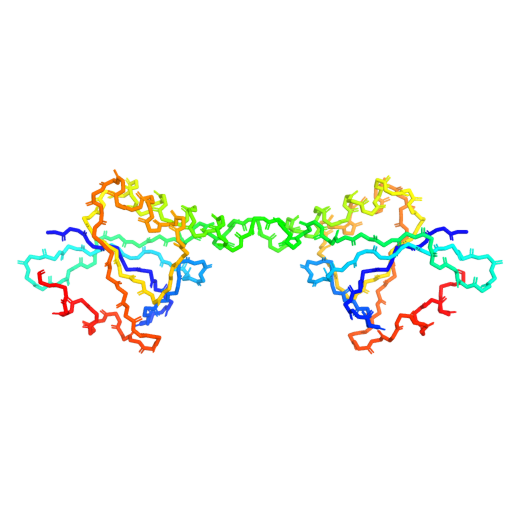 Cα contacts (8 Å, |Δi|>4): 435; chains: 2; bounding box: 28×67×41 Å

Foldseek 3Di:
DKDWFQADDPDGDDLLPGQKIWIWDDPDPTDTDDIDGRCSCVPCDPQNVLLVVLVVVVVVPAQEDEEQDHDPVSVVVCVVSNHHYHHDHPPDDPVNRVVPPD/DKDWFQADPPDGDDLLPGQKIWIWDDPDPTDTDDIDGRCSCVVCDPQNVLLVVLVVVVVVPAQEDEEQDHDPVSVVVCVVSNYHYHHDHPPDDPVNRVVPPD

pLDDT: mean 91.1, std 8.83, range [59.62, 98.31]

Secondary structure (DSSP, 8-state):
-EEEEEEETTEE--TTT-SEEEEEE-SSS-EEEEEEE-HHHHSS-HHHHHHHHHHHHHHTT-SEEEES---HHHHHHHHHTT-EEEE--TT-BHHHHHHH--/-EEEEEEETTEE--TTT-SEEEEEE-SSS-EEEEEEE-HHHHSS-HHHHHHHHHHHHHHTT-SEEEES---HHHHHHHHHTT-EEEE--TT-BHHHHHHH--

InterPro domains:
  IPR003731 Dinitrogenase iron-molybdenum cofactor biosynthesis [PF02579] (16-99)
  IPR036105 Dinitrogenase iron-molybdenum cofactor biosynthesis superfamily [G3DSA:3.30.420.130] (1-102)
  IPR036105 Dinitrogenase iron-molybdenum cofactor biosynthesis superfamily [SSF53146] (17-99)

Solvent-accessible surface area (backbone atoms only — not comparable to full-atom values): 10457 Å² total; per-residue (Å²): 86,35,34,33,35,23,20,46,88,64,24,37,20,30,45,47,69,12,56,25,39,35,30,28,41,42,87,68,77,70,40,80,77,48,75,43,74,29,57,21,57,61,32,77,32,68,63,50,21,24,37,52,27,50,50,51,48,54,73,70,62,38,45,30,38,39,24,40,44,79,47,76,68,36,52,51,54,33,51,75,70,64,30,44,78,44,77,46,62,77,76,37,39,45,72,63,53,56,70,69,63,122,88,36,34,33,35,24,19,46,87,64,24,37,20,29,45,46,68,13,54,24,38,35,30,25,41,44,88,70,77,70,39,79,77,47,74,42,74,29,57,21,57,60,33,78,32,68,64,51,21,23,38,52,27,50,50,52,48,55,74,71,62,38,45,28,37,39,27,39,45,81,49,73,66,36,53,52,54,35,52,74,70,64,30,45,79,44,76,46,61,77,77,37,38,45,72,62,55,55,68,69,62,123

Organism: NCBI:txid62609